Protein AF-A0A702GFS6-F1 (afdb_monomer_lite)

Radius of gyration: 23.15 Å; chains: 1; bounding box: 53×51×64 Å

pLDDT: mean 79.15, std 14.12, range [40.34, 97.06]

InterPro domains:
  IPR001611 Leucine-rich repeat [PS51450] (17-38)
  IPR029487 Novel E3 ligase domain [PF14496] (106-311)
  IPR029487 Novel E3 ligase domain [PS52053] (95-312)
  IPR032675 Leucine-rich repeat domain superfamily [G3DSA:3.80.10.10] (1-86)
  IPR051071 Leucine-rich repeat-containing bacterial E3 ubiquitin ligases [PTHR47114] (92-312)

Sequence (312 aa):
MIIHHNRLTTLPQLSESLRFLNCSSNGITVLPDLPNTLNSLYCYANRLETLPTLPDTLQELGYSGNPLTTLPELPASLISLNNGESAGGAIAPLSFIQSIGYWFPFSQRAEMLTRFEGIANEENAEIFSRFLNRLQYRYRDPQYEDFRSQVKECLIRLADKPELREKLFMCAYESTLNCDDRISLTWNMMRVAEMAFTVEQEGHEGNLPEMIDIARQVFRIESLTEIANRKIQQILRVNNTFNEDLEVILGLQTQLHDALRLTHVAPDMYFFRFSHLTKIDVKTAERQVRVAENSQFESWLNNWEPWQMLLK

Structure (mmCIF, N/CA/C/O backbone):
data_AF-A0A702GFS6-F1
#
_entry.id   AF-A0A702GFS6-F1
#
loop_
_atom_site.group_PDB
_atom_site.id
_atom_site.type_symbol
_atom_site.label_atom_id
_atom_site.label_alt_id
_atom_site.label_comp_id
_atom_site.label_asym_id
_atom_site.label_entity_id
_atom_site.label_seq_id
_atom_site.pdbx_PDB_ins_code
_atom_site.Cartn_x
_atom_site.Cartn_y
_atom_site.Cartn_z
_atom_site.occupancy
_atom_site.B_iso_or_equiv
_atom_site.auth_seq_id
_atom_site.auth_comp_id
_atom_site.auth_asym_id
_atom_site.auth_atom_id
_atom_site.pdbx_PDB_model_num
ATOM 1 N N . MET A 1 1 ? 19.734 -21.273 -22.142 1.00 68.81 1 MET A N 1
ATOM 2 C CA . MET A 1 1 ? 20.448 -21.136 -23.428 1.00 68.81 1 MET A CA 1
ATOM 3 C C . MET A 1 1 ? 21.537 -20.088 -23.263 1.00 68.81 1 MET A C 1
ATOM 5 O O . MET A 1 1 ? 21.236 -19.001 -22.785 1.00 68.81 1 MET A O 1
ATOM 9 N N . ILE A 1 2 ? 22.788 -20.428 -23.586 1.00 67.88 2 ILE A N 1
ATOM 10 C CA . ILE A 1 2 ? 23.947 -19.528 -23.472 1.00 67.88 2 ILE A CA 1
ATOM 11 C C . ILE A 1 2 ? 24.558 -19.381 -24.864 1.00 67.88 2 ILE A C 1
ATOM 13 O O . ILE A 1 2 ? 24.982 -20.373 -25.450 1.00 67.88 2 ILE A O 1
ATOM 17 N N . ILE A 1 3 ? 24.574 -18.160 -25.391 1.00 67.75 3 ILE A N 1
ATOM 18 C CA . ILE A 1 3 ? 25.115 -17.812 -26.707 1.00 67.75 3 ILE A CA 1
ATOM 19 C C . ILE A 1 3 ? 25.957 -16.540 -26.553 1.00 67.75 3 ILE A C 1
ATOM 21 O O . ILE A 1 3 ? 25.535 -15.433 -26.878 1.00 67.75 3 ILE A O 1
ATOM 25 N N . HIS A 1 4 ? 27.161 -16.696 -26.015 1.00 66.56 4 HIS A N 1
ATOM 26 C CA . HIS A 1 4 ? 28.079 -15.596 -25.714 1.00 66.56 4 HIS A CA 1
ATOM 27 C C . HIS A 1 4 ? 29.219 -15.550 -26.748 1.00 66.56 4 HIS A C 1
ATOM 29 O O . HIS A 1 4 ? 29.702 -16.607 -27.145 1.00 66.56 4 HIS A O 1
ATOM 35 N N . HIS A 1 5 ? 29.636 -14.355 -27.194 1.00 64.06 5 HIS A N 1
ATOM 36 C CA . HIS A 1 5 ? 30.780 -14.130 -28.107 1.00 64.06 5 HIS A CA 1
ATOM 37 C C . HIS A 1 5 ? 30.681 -14.689 -29.542 1.00 64.06 5 HIS A C 1
ATOM 39 O O . HIS A 1 5 ? 31.684 -15.103 -30.121 1.00 64.06 5 HIS A O 1
ATOM 45 N N . ASN A 1 6 ? 29.505 -14.645 -30.174 1.00 67.56 6 ASN A N 1
ATOM 46 C CA . ASN A 1 6 ? 29.302 -15.231 -31.509 1.00 67.56 6 ASN A CA 1
ATOM 47 C C . ASN A 1 6 ? 29.069 -14.211 -32.640 1.00 67.56 6 ASN A C 1
ATOM 49 O O . ASN A 1 6 ? 28.703 -14.600 -33.745 1.00 67.56 6 ASN A O 1
ATOM 53 N N . ARG A 1 7 ? 29.303 -12.909 -32.399 1.00 76.81 7 ARG A N 1
ATOM 54 C CA . ARG A 1 7 ? 29.091 -11.810 -33.377 1.00 76.81 7 ARG A CA 1
ATOM 55 C C . ARG A 1 7 ? 27.690 -11.813 -34.016 1.00 76.81 7 ARG A C 1
ATOM 57 O O . ARG A 1 7 ? 27.516 -11.315 -35.125 1.00 76.81 7 ARG A O 1
ATOM 64 N N . LEU A 1 8 ? 26.697 -12.371 -33.327 1.00 80.31 8 LEU A N 1
ATOM 65 C CA . LEU A 1 8 ? 25.337 -12.485 -33.848 1.00 80.31 8 LEU A CA 1
ATOM 66 C C . LEU A 1 8 ? 24.667 -11.114 -33.905 1.00 80.31 8 LEU A C 1
ATOM 68 O O . LEU A 1 8 ? 24.827 -10.316 -32.987 1.00 80.31 8 LEU A O 1
ATOM 72 N N . THR A 1 9 ? 23.900 -10.852 -34.959 1.00 83.19 9 THR A N 1
ATOM 73 C CA . THR A 1 9 ? 23.108 -9.617 -35.105 1.00 83.19 9 THR A CA 1
ATOM 74 C C . THR A 1 9 ? 21.625 -9.819 -34.801 1.00 83.19 9 THR A C 1
ATOM 76 O O . THR A 1 9 ? 20.914 -8.854 -34.539 1.00 83.19 9 THR A O 1
ATOM 79 N N . THR A 1 10 ? 21.161 -11.069 -34.788 1.00 84.69 10 THR A N 1
ATOM 80 C CA . THR A 1 10 ? 19.787 -11.474 -34.466 1.00 84.69 10 THR A CA 1
ATOM 81 C C . THR A 1 10 ? 19.803 -12.806 -33.715 1.00 84.69 10 THR A C 1
ATOM 83 O O . THR A 1 10 ? 20.794 -13.543 -33.767 1.00 84.69 10 THR A O 1
ATOM 86 N N . LEU A 1 11 ? 18.716 -13.116 -33.006 1.00 85.69 11 LEU A N 1
ATOM 87 C CA . LEU A 1 11 ? 18.483 -14.433 -32.411 1.00 85.69 11 LEU A CA 1
ATOM 88 C C . LEU A 1 11 ? 17.331 -15.139 -33.141 1.00 85.69 11 LEU A C 1
ATOM 90 O O . LEU A 1 11 ? 16.397 -14.467 -33.582 1.00 85.69 11 LEU A O 1
ATOM 94 N N . PRO A 1 12 ? 17.371 -16.478 -33.258 1.00 85.44 12 PRO A N 1
ATOM 95 C CA . PRO A 1 12 ? 16.222 -17.244 -33.722 1.00 85.44 12 PRO A CA 1
ATOM 96 C C . PRO A 1 12 ? 15.086 -17.193 -32.691 1.00 85.44 12 PRO A C 1
ATOM 98 O O . PRO A 1 12 ? 15.300 -16.816 -31.536 1.00 85.44 12 PRO A O 1
ATOM 101 N N . GLN A 1 13 ? 13.891 -17.629 -33.098 1.00 84.69 13 GLN A N 1
ATOM 102 C CA . GLN A 1 13 ? 12.765 -17.790 -32.181 1.00 84.69 13 GLN A CA 1
ATOM 103 C C . GLN A 1 13 ? 13.165 -18.681 -30.994 1.00 84.69 13 GLN A C 1
ATOM 105 O O . GLN A 1 13 ? 13.776 -19.741 -31.165 1.00 84.69 13 GLN A O 1
ATOM 110 N N . LEU A 1 14 ? 12.864 -18.206 -29.787 1.00 89.19 14 LEU A N 1
ATOM 111 C CA . LEU A 1 14 ? 13.228 -18.876 -28.545 1.00 89.19 14 LEU A CA 1
ATOM 112 C C . LEU A 1 14 ? 12.281 -20.049 -28.278 1.00 89.19 14 LEU A C 1
ATOM 114 O O . LEU A 1 14 ? 11.124 -20.039 -28.684 1.00 89.19 14 LEU A O 1
ATOM 118 N N . SER A 1 15 ? 12.777 -21.072 -27.580 1.00 89.44 15 SER A N 1
ATOM 119 C CA . SER A 1 15 ? 11.911 -22.162 -27.120 1.00 89.44 15 SER A CA 1
ATOM 120 C C . SER A 1 15 ? 10.941 -21.648 -26.060 1.00 89.44 15 SER A C 1
ATOM 122 O O . SER A 1 15 ? 11.375 -21.029 -25.088 1.00 89.44 15 SER A O 1
ATOM 124 N N . GLU A 1 16 ? 9.668 -22.014 -26.179 1.00 86.69 16 GLU A N 1
ATOM 125 C CA . GLU A 1 16 ? 8.611 -21.686 -25.210 1.00 86.69 16 GLU A CA 1
ATOM 126 C C . GLU A 1 16 ? 8.890 -22.212 -23.791 1.00 86.69 16 GLU A C 1
ATOM 128 O O . GLU A 1 16 ? 8.302 -21.742 -22.826 1.00 86.69 16 GLU A O 1
ATOM 133 N N . SER A 1 17 ? 9.795 -23.188 -23.639 1.00 89.56 17 SER A N 1
ATOM 134 C CA . SER A 1 17 ? 10.182 -23.768 -22.344 1.00 89.56 17 SER A CA 1
ATOM 135 C C . SER A 1 17 ? 11.430 -23.129 -21.718 1.00 89.56 17 SER A C 1
ATOM 137 O O . SER A 1 17 ? 11.990 -23.663 -20.752 1.00 89.56 17 SER A O 1
ATOM 139 N N . LEU A 1 18 ? 11.974 -22.076 -22.331 1.00 88.00 18 LEU A N 1
ATOM 140 C CA . LEU A 1 18 ? 13.254 -21.500 -21.942 1.00 88.00 18 LEU A CA 1
ATOM 141 C C . LEU A 1 18 ? 13.120 -20.697 -20.642 1.00 88.00 18 LEU A C 1
ATOM 143 O O . LEU A 1 18 ? 12.349 -19.749 -20.563 1.00 88.00 18 LEU A O 1
ATOM 147 N N . ARG A 1 19 ? 13.929 -21.054 -19.636 1.00 83.19 19 ARG A N 1
ATOM 148 C CA . ARG A 1 19 ? 13.950 -20.384 -18.320 1.00 83.19 19 ARG A CA 1
ATOM 149 C C . ARG A 1 19 ? 15.116 -19.424 -18.110 1.00 83.19 19 ARG A C 1
ATOM 151 O O . ARG A 1 19 ? 15.067 -18.570 -17.238 1.00 83.19 19 ARG A O 1
ATOM 158 N N . PHE A 1 20 ? 16.168 -19.561 -18.908 1.00 84.50 20 PHE A N 1
ATOM 159 C CA . PHE A 1 20 ? 17.393 -18.781 -18.775 1.00 84.50 20 PHE A CA 1
ATOM 160 C C . PHE A 1 20 ? 17.951 -18.453 -20.155 1.00 84.50 20 PHE A C 1
ATOM 162 O O . PHE A 1 20 ? 18.181 -19.369 -20.958 1.00 84.50 20 PHE A O 1
ATOM 169 N N . LEU A 1 21 ? 18.227 -17.178 -20.414 1.00 87.62 21 LEU A N 1
ATOM 170 C CA . LEU A 1 21 ? 18.843 -16.702 -21.645 1.00 87.62 21 LEU A CA 1
ATOM 171 C C . LEU A 1 21 ? 20.043 -15.810 -21.328 1.00 87.62 21 LEU A C 1
ATOM 173 O O . LEU A 1 21 ? 19.900 -14.768 -20.701 1.00 87.62 21 LEU A O 1
ATOM 177 N N . ASN A 1 22 ? 21.218 -16.190 -21.832 1.00 85.12 22 ASN A N 1
ATOM 178 C CA . ASN A 1 22 ? 22.378 -15.308 -21.891 1.00 85.12 22 ASN A CA 1
ATOM 179 C C . ASN A 1 22 ? 22.848 -15.161 -23.345 1.00 85.12 22 ASN A C 1
ATOM 181 O O . ASN A 1 22 ? 23.359 -16.118 -23.925 1.00 85.12 22 ASN A O 1
ATOM 185 N N . CYS A 1 23 ? 22.667 -13.975 -23.922 1.00 86.50 23 CYS A N 1
ATOM 186 C CA . CYS A 1 23 ? 23.056 -13.601 -25.286 1.00 86.50 23 CYS A CA 1
ATOM 187 C C . CYS A 1 23 ? 24.072 -12.442 -25.314 1.00 86.50 23 CYS A C 1
ATOM 189 O O . CYS A 1 23 ? 24.157 -11.676 -26.279 1.00 86.50 23 CYS A O 1
ATOM 191 N N . SER A 1 24 ? 24.845 -12.300 -24.241 1.00 85.12 24 SER A N 1
ATOM 192 C CA . SER A 1 24 ? 25.750 -11.169 -24.030 1.00 85.12 24 SER A CA 1
ATOM 193 C C . SER A 1 24 ? 26.913 -11.121 -25.032 1.00 85.12 24 SER A C 1
ATOM 195 O O . SER A 1 24 ? 27.338 -12.157 -25.550 1.00 85.12 24 SER A O 1
ATOM 197 N N . SER A 1 25 ? 27.488 -9.937 -25.246 1.00 84.94 25 SER A N 1
ATOM 198 C CA . SER A 1 25 ? 28.671 -9.684 -26.085 1.00 84.94 25 SER A CA 1
ATOM 199 C C . SER A 1 25 ? 28.513 -10.173 -27.526 1.00 84.94 25 SER A C 1
ATOM 201 O O . SER A 1 25 ? 29.350 -10.911 -28.058 1.00 84.94 25 SER A O 1
ATOM 203 N N . ASN A 1 26 ? 27.419 -9.752 -28.154 1.00 85.62 26 ASN A N 1
ATOM 204 C CA . ASN A 1 26 ? 27.144 -9.943 -29.573 1.00 85.62 26 ASN A CA 1
ATOM 205 C C . ASN A 1 26 ? 26.903 -8.570 -30.242 1.00 85.62 26 ASN A C 1
ATOM 207 O O . ASN A 1 26 ? 27.237 -7.523 -29.696 1.00 85.62 26 ASN A O 1
ATOM 211 N N . GLY A 1 27 ? 26.398 -8.562 -31.473 1.00 87.69 27 GLY A N 1
ATOM 212 C CA . GLY A 1 27 ? 25.997 -7.355 -32.198 1.00 87.69 27 GLY A CA 1
ATOM 213 C C . GLY A 1 27 ? 24.482 -7.246 -32.349 1.00 87.69 27 GLY A C 1
ATOM 214 O O . GLY A 1 27 ? 24.033 -6.726 -33.368 1.00 87.69 27 GLY A O 1
ATOM 215 N N . ILE A 1 28 ? 23.711 -7.796 -31.404 1.00 91.94 28 ILE A N 1
ATOM 216 C CA . ILE A 1 28 ? 22.260 -7.950 -31.538 1.00 91.94 28 ILE A CA 1
ATOM 217 C C . ILE A 1 28 ? 21.594 -6.577 -31.507 1.00 91.94 28 ILE A C 1
ATOM 219 O O . ILE A 1 28 ? 21.829 -5.802 -30.582 1.00 91.94 28 ILE A O 1
ATOM 223 N N . THR A 1 29 ? 20.766 -6.287 -32.509 1.00 89.31 29 THR A N 1
ATOM 224 C CA . THR A 1 29 ? 20.025 -5.017 -32.612 1.00 89.31 29 THR A CA 1
ATOM 225 C C . THR A 1 29 ? 18.577 -5.129 -32.145 1.00 89.31 29 THR A C 1
ATOM 227 O O . THR A 1 29 ? 17.981 -4.127 -31.767 1.00 89.31 29 THR A O 1
ATOM 230 N N . VAL A 1 30 ? 18.014 -6.341 -32.133 1.00 90.81 30 VAL A N 1
ATOM 231 C CA . VAL A 1 30 ? 16.656 -6.624 -31.653 1.00 90.81 30 VAL A CA 1
ATOM 232 C C . VAL A 1 30 ? 16.594 -8.018 -31.029 1.00 90.81 30 VAL A C 1
ATOM 234 O O . VAL A 1 30 ? 17.198 -8.963 -31.546 1.00 90.81 30 VAL A O 1
ATOM 237 N N . LEU A 1 31 ? 15.879 -8.151 -29.912 1.00 91.56 31 LEU A N 1
ATOM 238 C CA . LEU A 1 31 ? 15.559 -9.453 -29.328 1.00 91.56 31 LEU A CA 1
ATOM 239 C C . LEU A 1 31 ? 14.231 -9.971 -29.910 1.00 91.56 31 LEU A C 1
ATOM 241 O O . LEU A 1 31 ? 13.324 -9.169 -30.127 1.00 91.56 31 LEU A O 1
ATOM 245 N N . PRO A 1 32 ? 14.104 -11.286 -30.160 1.00 90.50 32 PRO A N 1
ATOM 246 C CA . PRO A 1 32 ? 12.822 -11.909 -30.468 1.00 90.50 32 PRO A CA 1
ATOM 247 C C . PRO A 1 32 ? 11.911 -11.882 -29.236 1.00 90.50 32 PRO A C 1
ATOM 249 O O . PRO A 1 32 ? 12.367 -11.587 -28.126 1.00 90.50 32 PRO A O 1
ATOM 252 N N . ASP A 1 33 ? 10.649 -12.260 -29.429 1.00 90.44 33 ASP A N 1
ATOM 253 C 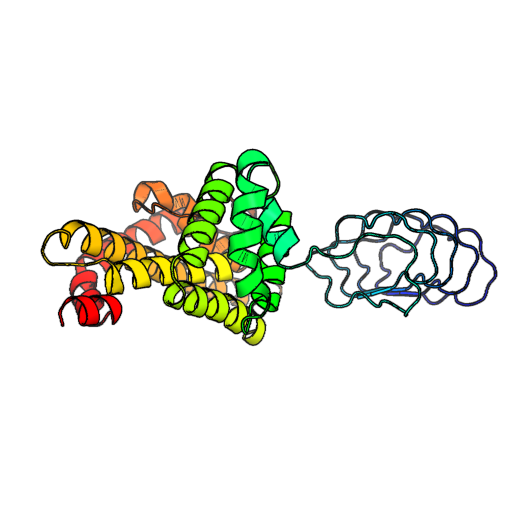CA . ASP A 1 33 ? 9.704 -12.414 -28.327 1.00 90.44 33 ASP A CA 1
ATOM 254 C C . ASP A 1 33 ? 10.269 -13.346 -27.248 1.00 90.44 33 ASP A C 1
ATOM 256 O O . ASP A 1 33 ? 10.826 -14.417 -27.528 1.00 90.44 33 ASP A O 1
ATOM 260 N N . LEU A 1 34 ? 10.163 -12.888 -26.001 1.00 92.44 34 LEU A N 1
ATOM 261 C CA . LEU A 1 34 ? 10.654 -13.614 -24.843 1.00 92.44 34 LEU A CA 1
ATOM 262 C C . LEU A 1 34 ? 9.586 -14.617 -24.391 1.00 92.44 34 LEU A C 1
ATOM 264 O O . LEU A 1 34 ? 8.424 -14.242 -24.249 1.00 92.44 34 LEU A O 1
ATOM 268 N N . PRO A 1 35 ? 9.954 -15.880 -24.130 1.00 90.81 35 PRO A N 1
ATOM 269 C CA . PRO A 1 35 ? 8.997 -16.873 -23.680 1.00 90.81 35 PRO A CA 1
ATOM 270 C C . PRO A 1 35 ? 8.544 -16.562 -22.255 1.00 90.81 35 PRO A C 1
ATOM 272 O O . PRO A 1 35 ? 9.342 -16.177 -21.397 1.00 90.81 35 PRO A O 1
ATOM 275 N N . ASN A 1 36 ? 7.271 -16.824 -21.975 1.00 87.00 36 ASN A N 1
ATOM 276 C CA . ASN A 1 36 ? 6.648 -16.530 -20.681 1.00 87.00 36 ASN A CA 1
ATOM 277 C C . ASN A 1 36 ? 7.192 -17.370 -19.513 1.00 87.00 36 ASN A C 1
ATOM 279 O O . ASN A 1 36 ? 6.771 -17.178 -18.380 1.00 87.00 36 ASN A O 1
ATOM 283 N N . THR A 1 37 ? 8.090 -18.326 -19.768 1.00 84.88 37 THR A N 1
ATOM 284 C CA . THR A 1 37 ? 8.761 -19.126 -18.731 1.00 84.88 37 THR A CA 1
ATOM 285 C C . THR A 1 37 ? 10.135 -18.584 -18.339 1.00 84.88 37 THR A C 1
ATOM 287 O O . THR A 1 37 ? 10.850 -19.246 -17.584 1.00 84.88 37 THR A O 1
ATOM 290 N N . LEU A 1 38 ? 10.568 -17.463 -18.921 1.00 88.75 38 LEU A N 1
ATOM 291 C CA . LEU A 1 38 ? 11.917 -16.938 -18.745 1.00 88.75 38 LEU A CA 1
ATOM 292 C C . LEU A 1 38 ? 12.069 -16.271 -17.372 1.00 88.75 38 LEU A C 1
ATOM 294 O O . LEU A 1 38 ? 11.347 -15.335 -17.045 1.00 88.75 38 LEU A O 1
ATOM 298 N N . ASN A 1 39 ? 13.055 -16.725 -16.600 1.00 80.50 39 ASN A N 1
ATOM 299 C CA . ASN A 1 39 ? 13.352 -16.218 -15.261 1.00 80.50 39 ASN A CA 1
ATOM 300 C C . ASN A 1 39 ? 14.587 -15.308 -15.251 1.00 80.50 39 ASN A C 1
ATOM 302 O O . ASN A 1 39 ? 14.632 -14.360 -14.478 1.00 80.50 39 ASN A O 1
ATOM 306 N N . SER A 1 40 ? 15.566 -15.545 -16.129 1.00 80.44 40 SER A N 1
ATOM 307 C CA . SER A 1 40 ? 16.772 -14.707 -16.211 1.00 80.44 40 SER A CA 1
ATOM 308 C C . SER A 1 40 ? 17.110 -14.342 -17.654 1.00 80.44 40 SER A C 1
ATOM 310 O O . SER A 1 40 ? 17.224 -15.227 -18.514 1.00 80.44 40 SER A O 1
ATOM 312 N N . LEU A 1 41 ? 17.327 -13.048 -17.901 1.00 89.81 41 LEU A N 1
ATOM 313 C CA . LEU A 1 41 ? 17.738 -12.490 -19.186 1.00 89.81 41 LEU A CA 1
ATOM 314 C C . LEU A 1 41 ? 19.022 -11.667 -19.045 1.00 89.81 41 LEU A C 1
ATOM 316 O O . LEU A 1 41 ? 19.037 -10.600 -18.438 1.00 89.81 41 LEU A O 1
ATOM 320 N N . TYR A 1 42 ? 20.085 -12.124 -19.704 1.00 86.50 42 TYR A N 1
ATOM 321 C CA . TYR A 1 42 ? 21.367 -11.430 -19.794 1.00 86.50 42 TYR A CA 1
ATOM 322 C C . TYR A 1 42 ? 21.701 -11.104 -21.249 1.00 86.50 42 TYR A C 1
ATOM 324 O O . TYR A 1 42 ? 22.023 -11.991 -22.039 1.00 86.50 42 TYR A O 1
ATOM 332 N N . CYS A 1 43 ? 21.627 -9.825 -21.606 1.00 87.25 43 CYS A N 1
ATOM 333 C CA . CYS A 1 43 ? 21.814 -9.310 -22.964 1.00 87.25 43 CYS A CA 1
ATOM 334 C C . CYS A 1 43 ? 22.888 -8.210 -23.048 1.00 87.25 43 CYS A C 1
ATOM 336 O O . CYS A 1 43 ? 22.834 -7.341 -23.923 1.00 87.25 43 CYS A O 1
ATOM 338 N N . TYR A 1 44 ? 23.888 -8.260 -22.164 1.00 85.06 44 TYR A N 1
ATOM 339 C CA . TYR A 1 44 ? 24.944 -7.250 -22.052 1.00 85.06 44 TYR A CA 1
ATOM 340 C C . TYR A 1 44 ? 25.718 -7.022 -23.356 1.00 85.06 44 TYR A C 1
ATOM 342 O O . TYR A 1 44 ? 25.889 -7.954 -24.140 1.00 85.06 44 TYR A O 1
ATOM 350 N N . ALA A 1 45 ? 26.273 -5.822 -23.535 1.00 84.88 45 ALA A N 1
ATOM 351 C CA . ALA A 1 45 ? 27.199 -5.470 -24.614 1.00 84.88 45 ALA A CA 1
ATOM 352 C C . ALA A 1 45 ? 26.681 -5.885 -26.005 1.00 84.88 45 ALA A C 1
ATOM 354 O O . ALA A 1 45 ? 27.312 -6.679 -26.707 1.00 84.88 45 ALA A O 1
ATOM 355 N N . ASN A 1 46 ? 25.506 -5.372 -26.363 1.00 88.88 46 ASN A N 1
ATOM 356 C CA . ASN A 1 46 ? 24.861 -5.538 -27.664 1.00 88.88 46 ASN A CA 1
ATOM 357 C C . ASN A 1 46 ? 24.552 -4.146 -28.261 1.00 88.88 46 ASN A C 1
ATOM 359 O O . ASN A 1 46 ? 25.118 -3.136 -27.844 1.00 88.88 46 ASN A O 1
ATOM 363 N N . ARG A 1 47 ? 23.700 -4.070 -29.287 1.00 90.06 47 ARG A N 1
ATOM 364 C CA . ARG A 1 47 ? 23.290 -2.818 -29.945 1.00 90.06 47 ARG A CA 1
ATOM 365 C C . ARG A 1 47 ? 21.775 -2.610 -29.858 1.00 90.06 47 ARG A C 1
ATOM 367 O O . ARG A 1 47 ? 21.172 -2.109 -30.799 1.00 90.06 47 ARG A O 1
ATOM 374 N N . LEU A 1 48 ? 21.167 -3.044 -28.755 1.00 88.56 48 LEU A N 1
ATOM 375 C CA . LEU A 1 48 ? 19.732 -2.918 -28.514 1.00 88.56 48 LEU A CA 1
ATOM 376 C C . LEU A 1 48 ? 19.378 -1.454 -28.227 1.00 88.56 48 LEU A C 1
ATOM 378 O O . LEU A 1 48 ? 19.932 -0.853 -27.310 1.00 88.56 48 LEU A O 1
ATOM 382 N N . GLU A 1 49 ? 18.445 -0.895 -28.991 1.00 85.88 49 GLU A N 1
ATOM 383 C CA . GLU A 1 49 ? 17.883 0.447 -28.750 1.00 85.88 49 GLU A CA 1
ATOM 384 C C . GLU A 1 49 ? 16.597 0.392 -27.908 1.00 85.88 49 GLU A C 1
ATOM 386 O O . GLU A 1 49 ? 16.246 1.352 -27.221 1.00 85.88 49 GLU A O 1
ATOM 391 N N . THR A 1 50 ? 15.931 -0.767 -27.911 1.00 82.19 50 THR A N 1
ATOM 392 C CA . THR A 1 50 ? 14.757 -1.097 -27.092 1.00 82.19 50 THR A CA 1
ATOM 393 C C . THR A 1 50 ? 14.847 -2.543 -26.595 1.00 82.19 50 THR A C 1
ATOM 395 O O . THR A 1 50 ? 15.593 -3.358 -27.148 1.00 82.19 50 THR A O 1
ATOM 398 N N . LEU A 1 51 ? 14.089 -2.866 -25.546 1.00 86.88 51 LEU A N 1
ATOM 399 C CA . LEU A 1 51 ? 13.849 -4.244 -25.114 1.00 86.88 51 LEU A CA 1
ATOM 400 C C . LEU A 1 51 ? 12.403 -4.640 -25.462 1.00 86.88 51 LEU A C 1
ATOM 402 O O . LEU A 1 51 ? 11.520 -3.780 -25.397 1.00 86.88 51 LEU A O 1
ATOM 406 N N . PRO A 1 52 ? 12.148 -5.913 -25.823 1.00 87.75 52 PRO A N 1
ATOM 407 C CA . PRO A 1 52 ? 10.793 -6.427 -25.994 1.00 87.75 52 PRO A CA 1
ATOM 408 C C . PRO A 1 52 ? 10.066 -6.470 -24.644 1.00 87.75 52 PRO A C 1
ATOM 410 O O . PRO A 1 52 ? 10.675 -6.270 -23.589 1.00 87.75 52 PRO A O 1
ATOM 413 N N . THR A 1 53 ? 8.769 -6.775 -24.671 1.00 85.12 53 THR A N 1
ATOM 414 C CA . THR A 1 53 ? 7.992 -7.015 -23.450 1.00 85.12 53 THR A CA 1
ATOM 415 C C . THR A 1 53 ? 8.681 -8.069 -22.585 1.00 85.12 53 THR A C 1
ATOM 417 O O . THR A 1 53 ? 9.030 -9.151 -23.063 1.00 85.12 53 THR A O 1
ATOM 420 N N . LEU A 1 54 ? 8.902 -7.733 -21.315 1.00 85.94 54 LEU A N 1
ATOM 421 C CA . LEU A 1 54 ? 9.530 -8.631 -20.357 1.00 85.94 54 LEU A CA 1
ATOM 422 C C . LEU A 1 54 ? 8.477 -9.602 -19.804 1.00 85.94 54 LEU A C 1
ATOM 424 O O . LEU A 1 54 ? 7.372 -9.165 -19.489 1.00 85.94 54 LEU A O 1
ATOM 428 N N . PRO A 1 55 ? 8.790 -10.900 -19.677 1.00 85.50 55 PRO A N 1
ATOM 429 C CA . PRO A 1 55 ? 7.839 -11.872 -19.161 1.00 85.50 55 PRO A CA 1
ATOM 430 C C . PRO A 1 55 ? 7.629 -11.693 -17.655 1.00 85.50 55 PRO A C 1
ATOM 432 O O . PRO A 1 55 ? 8.568 -11.401 -16.916 1.00 85.50 55 PRO A O 1
ATOM 435 N N . ASP A 1 56 ? 6.408 -11.954 -17.192 1.00 71.31 56 ASP A N 1
ATOM 436 C CA . ASP A 1 56 ? 5.995 -11.782 -15.790 1.00 71.31 56 ASP A CA 1
ATOM 437 C C . ASP A 1 56 ? 6.728 -12.695 -14.794 1.00 71.31 56 ASP A C 1
ATOM 439 O O . ASP A 1 56 ? 6.602 -12.521 -13.585 1.00 71.31 56 ASP A O 1
ATOM 443 N N . THR A 1 57 ? 7.470 -13.690 -15.286 1.00 71.81 57 THR A N 1
ATOM 444 C CA . THR A 1 57 ? 8.297 -14.603 -14.485 1.00 71.81 57 THR A CA 1
ATOM 445 C C . THR A 1 57 ? 9.738 -14.126 -14.323 1.00 71.81 57 THR A C 1
ATOM 447 O O . THR A 1 57 ? 10.521 -14.778 -13.630 1.00 71.81 57 THR A O 1
ATOM 450 N N . LEU A 1 58 ? 10.126 -13.032 -14.987 1.00 80.06 58 LEU A N 1
ATOM 451 C CA . LEU A 1 58 ? 11.512 -12.590 -15.046 1.00 80.06 58 LEU A CA 1
ATOM 452 C C . LEU A 1 58 ? 11.970 -12.049 -13.689 1.00 80.06 58 LEU A C 1
ATOM 454 O O . LEU A 1 58 ? 11.455 -11.055 -13.186 1.00 80.06 58 LEU A O 1
ATOM 458 N N . GLN A 1 59 ? 12.966 -12.702 -13.112 1.00 66.81 59 GLN A N 1
ATOM 459 C CA . GLN A 1 59 ? 13.571 -12.382 -11.825 1.00 66.81 59 GLN A CA 1
ATOM 460 C C . GLN A 1 59 ? 14.883 -11.618 -11.976 1.00 66.81 59 GLN A C 1
ATOM 462 O O . GLN A 1 59 ? 15.225 -10.811 -11.115 1.00 66.81 59 GLN A O 1
ATOM 467 N N . GLU A 1 60 ? 15.602 -11.828 -13.077 1.00 72.81 60 GLU A N 1
ATOM 468 C CA . GLU A 1 60 ? 16.910 -11.221 -13.308 1.00 72.81 60 GLU A CA 1
ATOM 469 C C . GLU A 1 60 ? 16.993 -10.617 -14.711 1.00 72.81 60 GLU A C 1
ATOM 471 O O . GLU A 1 60 ? 16.754 -11.301 -15.711 1.00 72.81 60 GLU A O 1
ATOM 476 N N . LEU A 1 61 ? 17.383 -9.345 -14.795 1.00 83.62 61 LEU A N 1
ATOM 477 C CA . LEU A 1 61 ? 17.583 -8.635 -16.053 1.00 83.62 61 LEU A CA 1
ATOM 478 C C . LEU A 1 61 ? 18.932 -7.915 -16.059 1.00 83.62 61 LEU A C 1
ATOM 480 O O . LEU A 1 61 ? 19.213 -7.075 -15.209 1.00 83.62 61 LEU A O 1
ATOM 484 N N . GLY A 1 62 ? 19.752 -8.203 -17.065 1.00 82.88 62 GLY A N 1
ATOM 485 C CA . GLY A 1 62 ? 21.008 -7.510 -17.318 1.00 82.88 62 GLY A CA 1
ATOM 486 C C . GLY A 1 62 ? 21.119 -7.046 -18.764 1.00 82.88 62 GLY A C 1
ATOM 487 O O . GLY A 1 62 ? 21.072 -7.862 -19.684 1.00 82.88 62 GLY A O 1
ATOM 488 N N . TYR A 1 63 ? 21.271 -5.738 -18.970 1.00 82.88 63 TYR A N 1
ATOM 489 C CA . TYR A 1 63 ? 21.206 -5.104 -20.296 1.00 82.88 63 TYR A CA 1
ATOM 490 C C . TYR A 1 63 ? 22.304 -4.056 -20.544 1.00 82.88 63 TYR A C 1
ATOM 492 O O . TYR A 1 63 ? 22.291 -3.384 -21.575 1.00 82.88 63 TYR A O 1
ATOM 500 N N . SER A 1 64 ? 23.258 -3.893 -19.622 1.00 79.50 64 SER A N 1
ATOM 501 C CA . SER A 1 64 ? 24.321 -2.880 -19.722 1.00 79.50 64 SER A CA 1
ATOM 502 C C . SER A 1 64 ? 25.135 -2.981 -21.023 1.00 79.50 64 SER A C 1
ATOM 504 O O . SER A 1 64 ? 25.241 -4.047 -21.631 1.00 79.50 64 SER A O 1
ATOM 506 N N . GLY A 1 65 ? 25.708 -1.861 -21.481 1.00 74.81 65 GLY A N 1
ATOM 507 C CA . GLY A 1 65 ? 26.450 -1.815 -22.747 1.00 74.81 65 GLY A CA 1
ATOM 508 C C . GLY A 1 65 ? 25.572 -1.891 -24.003 1.00 74.81 65 GLY A C 1
ATOM 509 O O . GLY A 1 65 ? 26.063 -2.304 -25.049 1.00 74.81 65 GLY A O 1
ATOM 510 N N . ASN A 1 66 ? 24.294 -1.513 -23.899 1.00 81.81 66 ASN A N 1
ATOM 511 C CA . ASN A 1 66 ? 23.376 -1.298 -25.020 1.00 81.81 66 ASN A CA 1
ATOM 512 C C . ASN A 1 66 ? 22.984 0.190 -25.113 1.00 81.81 66 ASN A C 1
ATOM 514 O O . ASN A 1 66 ? 22.894 0.848 -24.073 1.00 81.81 66 ASN A O 1
ATOM 518 N N . PRO A 1 67 ? 22.713 0.730 -26.313 1.00 81.56 67 PRO A N 1
ATOM 519 C CA . PRO A 1 67 ? 22.243 2.104 -26.513 1.00 81.56 67 PRO A CA 1
ATOM 520 C C . PRO A 1 67 ? 20.737 2.287 -26.207 1.00 81.56 67 PRO A C 1
ATOM 522 O O . PRO A 1 67 ? 20.029 2.952 -26.960 1.00 81.56 67 PRO A O 1
ATOM 525 N N . LEU A 1 68 ? 20.229 1.707 -25.113 1.00 79.56 68 LEU A N 1
ATOM 526 C CA . LEU A 1 68 ? 18.827 1.874 -24.713 1.00 79.56 68 LEU A CA 1
ATOM 527 C C . LEU A 1 68 ? 18.555 3.321 -24.278 1.00 79.56 68 LEU A C 1
ATOM 529 O O . LEU A 1 68 ? 19.354 3.936 -23.577 1.00 79.56 68 LEU A O 1
ATOM 533 N N . THR A 1 69 ? 17.396 3.861 -24.646 1.00 64.62 69 THR A N 1
ATOM 534 C CA . THR A 1 69 ? 16.942 5.190 -24.180 1.00 64.62 69 THR A CA 1
ATOM 535 C C . THR A 1 69 ? 15.849 5.100 -23.116 1.00 64.62 69 THR A C 1
ATOM 537 O O . THR A 1 69 ? 15.677 6.018 -22.318 1.00 64.62 69 THR A O 1
ATOM 540 N N . THR A 1 70 ? 15.126 3.981 -23.069 1.00 60.34 70 THR A N 1
ATOM 541 C CA . THR A 1 70 ? 14.055 3.688 -22.110 1.00 60.34 70 THR A CA 1
ATOM 542 C C . THR A 1 70 ? 14.047 2.198 -21.780 1.00 60.34 70 THR A C 1
ATOM 544 O O . THR A 1 70 ? 14.544 1.381 -22.561 1.00 60.34 70 THR A O 1
ATOM 547 N N . LEU A 1 71 ? 13.500 1.844 -20.616 1.00 70.25 71 LEU A N 1
ATOM 548 C CA . LEU A 1 71 ? 13.188 0.458 -20.274 1.00 70.25 71 LEU A CA 1
ATOM 549 C C . LEU A 1 71 ? 11.692 0.192 -20.498 1.00 70.25 71 LEU A C 1
ATOM 551 O O . LEU A 1 71 ? 10.884 1.086 -20.225 1.00 70.25 71 LEU A O 1
ATOM 555 N N . PRO A 1 72 ? 11.312 -1.012 -20.971 1.00 72.75 72 PRO A N 1
ATOM 556 C CA . PRO A 1 72 ? 9.930 -1.465 -20.934 1.00 72.75 72 PRO A CA 1
ATOM 557 C C . PRO A 1 72 ? 9.493 -1.631 -19.479 1.00 72.75 72 PRO A C 1
ATOM 559 O O . PRO A 1 72 ? 10.294 -1.539 -18.543 1.00 72.75 72 PRO A O 1
ATOM 562 N N . GLU A 1 73 ? 8.210 -1.894 -19.283 1.00 64.38 73 GLU A N 1
ATOM 563 C CA . GLU A 1 73 ? 7.709 -2.141 -17.945 1.00 64.38 73 GLU A CA 1
ATOM 564 C C . GLU A 1 73 ? 8.412 -3.342 -17.291 1.00 64.38 73 GLU A C 1
ATOM 566 O O . GLU A 1 73 ? 8.569 -4.402 -17.899 1.00 64.38 73 GLU A O 1
ATOM 571 N N . LEU A 1 74 ? 8.893 -3.142 -16.059 1.00 67.88 74 LEU A N 1
ATOM 572 C CA . LEU A 1 74 ? 9.620 -4.167 -15.320 1.00 67.88 74 LEU A CA 1
ATOM 573 C C . LEU A 1 74 ? 8.617 -5.099 -14.623 1.00 67.88 74 LEU A C 1
ATOM 575 O O . LEU A 1 74 ? 7.724 -4.605 -13.928 1.00 67.88 74 LEU A O 1
ATOM 579 N N . PRO A 1 75 ? 8.755 -6.426 -14.771 1.00 65.75 75 PRO A N 1
ATOM 580 C CA . PRO A 1 75 ? 7.827 -7.372 -14.172 1.00 65.75 75 PRO A CA 1
ATOM 581 C C . PRO A 1 75 ? 7.970 -7.370 -12.649 1.00 65.75 75 PRO A C 1
ATOM 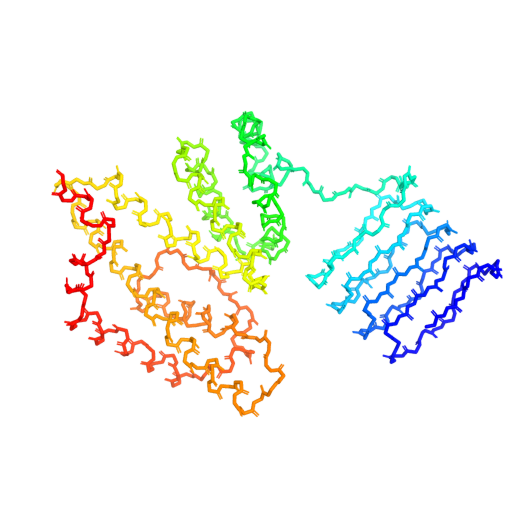583 O O . PRO A 1 75 ? 9.053 -7.165 -12.103 1.00 65.75 75 PRO A O 1
ATOM 586 N N . ALA A 1 76 ? 6.867 -7.618 -11.942 1.00 46.47 76 ALA A N 1
ATOM 587 C CA . ALA A 1 76 ? 6.837 -7.582 -10.477 1.00 46.47 76 ALA A CA 1
ATOM 588 C C . ALA A 1 76 ? 7.717 -8.662 -9.822 1.00 46.47 76 ALA A C 1
ATOM 590 O O . ALA A 1 76 ? 8.106 -8.516 -8.666 1.00 46.47 76 ALA A O 1
ATOM 591 N N . SER A 1 77 ? 8.032 -9.725 -10.563 1.00 46.66 77 SER A N 1
ATOM 592 C CA . SER A 1 77 ? 8.955 -10.788 -10.170 1.00 46.66 77 SER A CA 1
ATOM 593 C C . SER A 1 77 ? 10.421 -10.366 -10.196 1.00 46.66 77 SER A C 1
ATOM 595 O O . SER A 1 77 ? 11.259 -11.157 -9.772 1.00 46.66 77 SER A O 1
ATOM 597 N N . LEU A 1 78 ? 10.751 -9.186 -10.734 1.00 55.81 78 LEU A N 1
ATOM 598 C CA . LEU A 1 78 ? 12.129 -8.773 -10.959 1.00 55.81 78 LEU A CA 1
ATOM 599 C C . LEU A 1 78 ? 12.822 -8.449 -9.632 1.00 55.81 78 LEU A C 1
ATOM 601 O O . LEU A 1 78 ? 12.527 -7.453 -8.976 1.00 55.81 78 LEU A O 1
ATOM 605 N N . ILE A 1 79 ? 13.777 -9.298 -9.269 1.00 46.91 79 ILE A N 1
ATOM 606 C CA . ILE A 1 79 ? 14.549 -9.239 -8.025 1.00 46.91 79 ILE A CA 1
ATOM 607 C C . ILE A 1 79 ? 15.927 -8.606 -8.275 1.00 46.91 79 ILE A C 1
ATOM 609 O O . ILE A 1 79 ? 16.494 -7.975 -7.386 1.00 46.91 79 ILE A O 1
ATOM 613 N N . SER A 1 80 ? 16.476 -8.745 -9.488 1.00 50.41 80 SER A N 1
ATOM 614 C CA . SER A 1 80 ? 17.814 -8.266 -9.843 1.00 50.41 80 SER A CA 1
ATOM 615 C C . SER A 1 80 ? 17.825 -7.517 -11.177 1.00 50.41 80 SER A C 1
ATOM 617 O O . SER A 1 80 ? 17.455 -8.062 -12.218 1.00 50.41 80 SER A O 1
ATOM 619 N N . LEU A 1 81 ? 18.302 -6.269 -11.150 1.00 66.44 81 LEU A N 1
ATOM 620 C CA . LEU A 1 81 ? 18.591 -5.450 -12.329 1.00 66.44 81 LEU A CA 1
ATOM 621 C C . LEU A 1 81 ? 20.108 -5.213 -12.376 1.00 66.44 81 LEU A C 1
ATOM 623 O O . LEU A 1 81 ? 20.629 -4.299 -11.736 1.00 66.44 81 LEU A O 1
ATOM 627 N N . ASN A 1 82 ? 20.840 -6.089 -13.061 1.00 56.78 82 ASN A N 1
ATOM 628 C CA . ASN A 1 82 ? 22.300 -6.065 -13.050 1.00 56.78 82 ASN A CA 1
ATOM 629 C C . ASN A 1 82 ? 22.834 -4.967 -13.986 1.00 56.78 82 ASN A C 1
ATOM 631 O O . ASN A 1 82 ? 22.892 -5.111 -15.211 1.00 56.78 82 ASN A O 1
ATOM 635 N N . ASN A 1 83 ? 23.242 -3.860 -13.367 1.00 58.94 83 ASN A N 1
ATOM 636 C CA . ASN A 1 83 ? 23.794 -2.667 -13.996 1.00 58.94 83 ASN A CA 1
ATOM 637 C C . ASN A 1 83 ? 25.328 -2.695 -13.895 1.00 58.94 83 ASN A C 1
ATOM 639 O O . ASN A 1 83 ? 25.885 -2.524 -12.817 1.00 58.94 83 ASN A O 1
ATOM 643 N N . GLY A 1 84 ? 26.030 -2.902 -15.011 1.00 49.28 84 GLY A N 1
ATOM 644 C CA . GLY A 1 84 ? 27.456 -2.548 -15.090 1.00 49.28 84 GLY A CA 1
ATOM 645 C C . GLY A 1 84 ? 27.624 -1.027 -15.204 1.00 49.28 84 GLY A C 1
ATOM 646 O O . GLY A 1 84 ? 26.719 -0.366 -15.711 1.00 49.28 84 GLY A O 1
ATOM 647 N N . GLU A 1 85 ? 28.778 -0.486 -14.794 1.00 40.34 85 GLU A N 1
ATOM 648 C CA . GLU A 1 85 ? 29.129 0.952 -14.671 1.00 40.34 85 GLU A CA 1
ATOM 649 C C . GLU A 1 85 ? 29.058 1.798 -15.973 1.00 40.34 85 GLU A C 1
ATOM 651 O O . GLU A 1 85 ? 29.623 2.884 -16.070 1.00 40.34 85 GLU A O 1
ATOM 656 N N . SER A 1 86 ? 28.381 1.335 -17.023 1.00 48.16 86 SER A N 1
ATOM 657 C CA . SER A 1 86 ? 28.271 2.013 -18.322 1.00 48.16 86 SER A CA 1
ATOM 658 C C . SER A 1 86 ? 26.884 1.803 -18.942 1.00 48.16 86 SER A C 1
ATOM 660 O O . SER A 1 86 ? 26.748 1.318 -20.068 1.00 48.16 86 SER A O 1
ATOM 662 N N . ALA A 1 87 ? 25.828 2.097 -18.181 1.00 48.31 87 ALA A N 1
ATOM 663 C CA . ALA A 1 87 ? 24.457 2.063 -18.679 1.00 48.31 87 ALA A CA 1
ATOM 664 C C . ALA A 1 87 ? 24.242 3.194 -19.703 1.00 48.31 87 ALA A C 1
ATOM 666 O O . ALA A 1 87 ? 24.342 4.375 -19.373 1.00 48.31 87 ALA A O 1
ATOM 667 N N . GLY A 1 88 ? 23.960 2.839 -20.958 1.00 44.69 88 GLY A N 1
ATOM 668 C CA . GLY A 1 88 ? 23.477 3.794 -21.947 1.00 44.69 88 GLY A CA 1
ATOM 669 C C . GLY A 1 88 ? 22.101 4.295 -21.526 1.00 44.69 88 GLY A C 1
ATOM 670 O O . GLY A 1 88 ? 21.186 3.486 -21.451 1.00 44.69 88 GLY A O 1
ATOM 671 N N . GLY A 1 89 ? 22.006 5.586 -21.193 1.00 48.00 89 GLY A N 1
ATOM 672 C CA . GLY A 1 89 ? 20.855 6.490 -21.367 1.00 48.00 89 GLY A CA 1
ATOM 673 C C . GLY A 1 89 ? 19.459 6.151 -20.818 1.00 48.00 89 GLY A C 1
ATOM 674 O O . GLY A 1 89 ? 18.635 7.059 -20.765 1.00 48.00 89 GLY A O 1
ATOM 675 N N . ALA A 1 90 ? 19.153 4.920 -20.414 1.00 48.47 90 ALA A N 1
ATOM 676 C CA . ALA A 1 90 ? 17.831 4.522 -19.949 1.00 48.47 90 ALA A CA 1
ATOM 677 C C . ALA A 1 90 ? 17.573 5.044 -18.527 1.00 48.47 90 ALA A C 1
ATOM 679 O O . ALA A 1 90 ? 18.337 4.764 -17.602 1.00 48.47 90 ALA A O 1
ATOM 680 N N . ILE A 1 91 ? 16.502 5.822 -18.356 1.00 47.34 91 ILE A N 1
ATOM 681 C CA . ILE A 1 91 ? 16.166 6.448 -17.071 1.00 47.34 91 ILE A CA 1
ATOM 682 C C . ILE A 1 91 ? 15.711 5.366 -16.075 1.00 47.34 91 ILE A C 1
ATOM 684 O O . ILE A 1 91 ? 14.785 4.602 -16.341 1.00 47.34 91 ILE A O 1
ATOM 688 N N . ALA A 1 92 ? 16.428 5.318 -14.950 1.00 46.66 92 ALA A N 1
ATOM 689 C CA . ALA A 1 92 ? 16.315 4.404 -13.813 1.00 46.66 92 ALA A CA 1
ATOM 690 C C . ALA A 1 92 ? 14.964 4.494 -13.058 1.00 46.66 92 ALA A C 1
ATOM 692 O O . ALA A 1 92 ? 14.200 5.436 -13.291 1.00 46.66 92 ALA A O 1
ATOM 693 N N . PRO A 1 93 ? 14.668 3.564 -12.117 1.00 50.25 93 PRO A N 1
ATOM 694 C CA . PRO A 1 93 ? 13.605 3.761 -11.130 1.00 50.25 93 PRO A CA 1
ATOM 695 C C . PRO A 1 93 ? 13.714 5.141 -10.472 1.00 50.25 93 PRO A C 1
ATOM 697 O O . PRO A 1 93 ? 14.807 5.605 -10.145 1.00 50.25 93 PRO A O 1
ATOM 700 N N . LEU A 1 94 ? 12.558 5.787 -10.315 1.00 52.25 94 LEU A N 1
ATOM 701 C CA . LEU A 1 94 ? 12.433 7.152 -9.819 1.00 52.25 94 LEU A CA 1
ATOM 702 C C . LEU A 1 94 ? 13.119 7.289 -8.446 1.00 52.25 94 LEU A C 1
ATOM 704 O O . LEU A 1 94 ? 12.933 6.444 -7.564 1.00 52.25 94 LEU A O 1
ATOM 708 N N . SER A 1 95 ? 13.910 8.353 -8.259 1.00 64.25 95 SER A N 1
ATOM 709 C CA . SER A 1 95 ? 14.409 8.743 -6.932 1.00 64.25 95 SER A CA 1
ATOM 710 C C . SER A 1 95 ? 13.233 8.939 -5.974 1.00 64.25 95 SER A C 1
ATOM 712 O O . SER A 1 95 ? 12.132 9.230 -6.429 1.00 64.25 95 SER A O 1
ATOM 714 N N . PHE A 1 96 ? 13.438 8.837 -4.655 1.00 67.56 96 PHE A N 1
ATOM 715 C CA . PHE A 1 96 ? 12.369 9.055 -3.661 1.00 67.56 96 PHE A CA 1
ATOM 716 C C . PHE A 1 96 ? 11.506 10.290 -3.980 1.00 67.56 96 PHE A C 1
ATOM 718 O O . PHE A 1 96 ? 10.282 10.210 -4.049 1.00 67.56 96 PHE A O 1
ATOM 725 N N . ILE A 1 97 ? 12.157 11.405 -4.307 1.00 65.62 97 ILE A N 1
ATOM 726 C CA . ILE A 1 97 ? 11.518 12.670 -4.685 1.00 65.62 97 ILE A CA 1
ATOM 727 C C . ILE A 1 97 ? 10.693 12.525 -5.978 1.00 65.62 97 ILE A C 1
ATOM 729 O O . ILE A 1 97 ? 9.566 13.009 -6.066 1.00 65.62 97 ILE A O 1
ATOM 733 N N . GLN A 1 98 ? 11.213 11.826 -6.984 1.00 65.31 98 GLN A N 1
ATOM 734 C CA . GLN A 1 98 ? 10.492 11.578 -8.231 1.00 65.31 98 GLN A CA 1
ATOM 735 C C . GLN A 1 98 ? 9.297 10.622 -8.042 1.00 65.31 98 GLN A C 1
ATOM 737 O O . GLN A 1 98 ? 8.243 10.863 -8.637 1.00 65.31 98 GLN A O 1
ATOM 742 N N . SER A 1 99 ? 9.427 9.595 -7.192 1.00 71.19 99 SER A N 1
ATOM 743 C CA . SER A 1 99 ? 8.347 8.667 -6.823 1.00 71.19 99 SER A CA 1
ATOM 744 C C . SER A 1 99 ? 7.194 9.420 -6.164 1.00 71.19 99 SER A C 1
ATOM 746 O O . SER A 1 99 ? 6.033 9.242 -6.526 1.00 71.19 99 SER A O 1
ATOM 748 N N . ILE A 1 100 ? 7.517 10.327 -5.235 1.00 80.12 100 ILE A N 1
ATOM 749 C CA . ILE A 1 100 ? 6.548 11.210 -4.580 1.00 80.12 100 ILE A CA 1
ATOM 750 C C . ILE A 1 100 ? 5.871 12.119 -5.606 1.00 80.12 100 ILE A C 1
ATOM 752 O O . ILE A 1 100 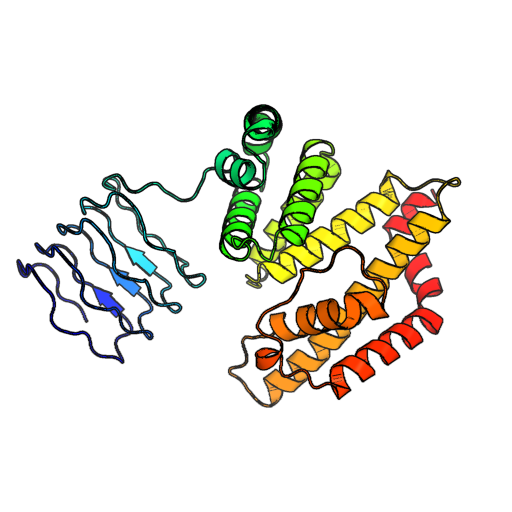? 4.643 12.180 -5.654 1.00 80.12 100 ILE A O 1
ATOM 756 N N . GLY A 1 101 ? 6.644 12.772 -6.479 1.00 72.12 101 GLY A N 1
ATOM 757 C CA . GLY A 1 101 ? 6.123 13.706 -7.481 1.00 72.12 101 GLY A CA 1
ATOM 758 C C . GLY A 1 101 ? 5.063 13.113 -8.417 1.00 72.12 101 GLY A C 1
ATOM 759 O O . GLY A 1 101 ? 4.223 13.852 -8.935 1.00 72.12 101 GLY A O 1
ATOM 760 N N . TYR A 1 102 ? 5.050 11.794 -8.613 1.00 76.31 102 TYR A N 1
ATOM 761 C CA . TYR A 1 102 ? 4.054 11.120 -9.444 1.00 76.31 102 TYR A CA 1
ATOM 762 C C . TYR A 1 102 ? 2.636 11.118 -8.849 1.00 76.31 102 TYR A C 1
ATOM 764 O O . TYR A 1 102 ? 1.649 11.065 -9.589 1.00 76.31 102 TYR A O 1
ATOM 772 N N . TRP A 1 103 ? 2.512 11.186 -7.524 1.00 82.75 103 TRP A N 1
ATOM 773 C CA . TRP A 1 103 ? 1.218 11.165 -6.837 1.00 82.75 103 TRP A CA 1
ATOM 774 C C . TRP A 1 103 ? 0.513 12.523 -6.835 1.00 82.75 103 TRP A C 1
ATOM 776 O O . TRP A 1 103 ? -0.678 12.593 -6.541 1.00 82.75 103 TRP A O 1
ATOM 786 N N . PHE A 1 104 ? 1.217 13.590 -7.221 1.00 78.88 104 PHE A N 1
ATOM 787 C CA . PHE A 1 104 ? 0.703 14.955 -7.181 1.00 78.88 104 PHE A CA 1
ATOM 788 C C . PHE A 1 104 ? 0.475 15.541 -8.585 1.00 78.88 104 PHE A C 1
ATOM 790 O O . PHE A 1 104 ? 1.234 15.256 -9.525 1.00 78.88 104 PHE A O 1
ATOM 797 N N . PRO A 1 105 ? -0.546 16.402 -8.755 1.00 74.75 105 PRO A N 1
ATOM 798 C CA . PRO A 1 105 ? -0.728 17.169 -9.983 1.00 74.75 105 PRO A CA 1
ATOM 799 C C . PRO A 1 105 ? 0.409 18.183 -10.156 1.00 74.75 105 PRO A C 1
ATOM 801 O O . PRO A 1 105 ? 1.002 18.640 -9.180 1.00 74.75 105 PRO A O 1
ATOM 804 N N . PHE A 1 106 ? 0.692 18.580 -11.401 1.00 64.94 106 PHE A N 1
ATOM 805 C CA . PHE A 1 106 ? 1.808 19.483 -11.723 1.00 64.94 106 PHE A CA 1
ATOM 806 C C . PHE A 1 106 ? 1.803 20.783 -10.900 1.00 64.94 106 PHE A C 1
ATOM 808 O O . PHE A 1 106 ? 2.862 21.252 -10.498 1.00 64.94 106 PHE A O 1
ATOM 815 N N . SER A 1 107 ? 0.618 21.316 -10.588 1.00 72.75 107 SER A N 1
ATOM 816 C CA . SER A 1 107 ? 0.438 22.525 -9.778 1.00 72.75 107 SER A CA 1
ATOM 817 C C . SER A 1 107 ? 0.934 22.405 -8.333 1.00 72.75 107 SER A C 1
ATOM 819 O O . SER A 1 107 ? 1.331 23.413 -7.764 1.00 72.75 107 SER A O 1
ATOM 821 N N . GLN A 1 108 ? 0.923 21.204 -7.746 1.00 75.69 108 GLN A N 1
ATOM 822 C CA . GLN A 1 108 ? 1.295 20.961 -6.342 1.00 75.69 108 GLN A CA 1
ATOM 823 C C . GLN A 1 108 ? 2.666 20.289 -6.198 1.00 75.69 108 GLN A C 1
ATOM 825 O O . GLN A 1 108 ? 3.225 20.249 -5.105 1.00 75.69 108 GLN A O 1
ATOM 830 N N . ARG A 1 109 ? 3.234 19.764 -7.294 1.00 73.69 109 ARG A N 1
ATOM 831 C CA . ARG A 1 109 ? 4.499 19.014 -7.259 1.00 73.69 109 ARG A CA 1
ATOM 832 C C . ARG A 1 109 ? 5.629 19.812 -6.632 1.00 73.69 109 ARG A C 1
ATOM 834 O O . ARG A 1 109 ? 6.260 19.293 -5.730 1.00 73.69 109 ARG A O 1
ATOM 841 N N . ALA A 1 110 ? 5.885 21.039 -7.084 1.00 69.69 110 ALA A N 1
ATOM 842 C CA . ALA A 1 110 ? 7.047 21.805 -6.629 1.00 69.69 110 ALA A CA 1
ATOM 843 C C . ALA A 1 110 ? 7.066 21.994 -5.102 1.00 69.69 110 ALA A C 1
ATOM 845 O O . ALA A 1 110 ? 8.069 21.687 -4.466 1.00 69.69 110 ALA A O 1
ATOM 846 N N . GLU A 1 111 ? 5.937 22.409 -4.520 1.00 81.12 111 GLU A N 1
ATOM 847 C CA . GLU A 1 111 ? 5.774 22.548 -3.069 1.00 81.12 111 GLU A CA 1
ATOM 848 C C . GLU A 1 111 ? 6.000 21.215 -2.348 1.00 81.12 111 GLU A C 1
ATOM 850 O O . GLU A 1 111 ? 6.751 21.140 -1.374 1.00 81.12 111 GLU A O 1
ATOM 855 N N . MET A 1 112 ? 5.386 20.144 -2.856 1.00 78.62 112 MET A N 1
ATOM 856 C CA . MET A 1 112 ? 5.505 18.836 -2.229 1.00 78.62 112 MET A CA 1
ATOM 857 C C . MET A 1 112 ? 6.917 18.266 -2.315 1.00 78.62 112 MET A C 1
ATOM 859 O O . MET A 1 112 ? 7.398 17.705 -1.336 1.00 78.62 112 MET A O 1
ATOM 863 N N . LEU A 1 113 ? 7.617 18.444 -3.436 1.00 75.25 113 LEU A N 1
ATOM 864 C CA . LEU A 1 113 ? 9.004 18.004 -3.564 1.00 75.25 113 LEU A CA 1
ATOM 865 C C . LEU A 1 113 ? 9.891 18.688 -2.519 1.00 75.25 113 LEU A C 1
ATOM 867 O O . LEU A 1 113 ? 10.635 17.993 -1.838 1.00 75.25 113 LEU A O 1
ATOM 871 N N . THR A 1 114 ? 9.737 20.000 -2.308 1.00 79.88 114 THR A N 1
ATOM 872 C CA . THR A 1 114 ? 10.480 20.732 -1.269 1.00 79.88 114 THR A CA 1
ATOM 873 C C . THR A 1 114 ? 10.203 20.190 0.134 1.00 79.88 114 THR A C 1
ATOM 875 O O . THR A 1 114 ? 11.127 20.029 0.926 1.00 79.88 114 THR A O 1
ATOM 878 N N . ARG A 1 115 ? 8.949 19.843 0.452 1.00 85.44 115 ARG A N 1
ATOM 879 C CA . ARG A 1 115 ? 8.604 19.234 1.752 1.00 85.44 115 ARG A CA 1
ATOM 880 C C . ARG A 1 115 ? 9.251 17.860 1.950 1.00 85.44 115 ARG A C 1
ATOM 882 O O . ARG A 1 115 ? 9.614 17.507 3.068 1.00 85.44 115 ARG A O 1
ATOM 889 N N . PHE A 1 116 ? 9.415 17.101 0.871 1.00 85.12 116 PHE A N 1
ATOM 890 C CA . PHE A 1 116 ? 9.985 15.755 0.895 1.00 85.12 116 PHE A CA 1
ATOM 891 C C . PHE A 1 116 ? 11.514 15.707 0.723 1.00 85.12 116 PHE A C 1
ATOM 893 O O . PHE A 1 116 ? 12.099 14.644 0.926 1.00 85.12 116 PHE A O 1
ATOM 900 N N . GLU A 1 117 ? 12.183 16.824 0.415 1.00 82.00 117 GLU A N 1
ATOM 901 C CA . GLU A 1 117 ? 13.652 16.891 0.302 1.00 82.00 117 GLU A CA 1
ATOM 902 C C . GLU A 1 117 ? 14.357 16.495 1.606 1.00 82.00 117 GLU A C 1
ATOM 904 O O . GLU A 1 117 ? 15.304 15.710 1.580 1.00 82.00 117 GLU A O 1
ATOM 909 N N . GLY A 1 118 ? 13.874 16.992 2.751 1.00 80.56 118 GLY A N 1
ATOM 910 C CA . GLY A 1 118 ? 14.419 16.631 4.065 1.00 80.56 118 GLY A CA 1
ATOM 911 C C . GLY A 1 118 ? 14.139 15.174 4.444 1.00 80.56 118 GLY A C 1
ATOM 912 O O . GLY A 1 118 ? 14.994 14.512 5.026 1.00 80.56 118 GLY A O 1
ATOM 913 N N . ILE A 1 119 ? 12.974 14.664 4.034 1.00 88.00 119 ILE A N 1
ATOM 914 C CA . ILE A 1 119 ? 12.505 13.303 4.324 1.00 88.00 119 ILE A CA 1
ATOM 915 C C . ILE A 1 119 ? 13.290 12.252 3.527 1.00 88.00 119 ILE A C 1
ATOM 917 O O . ILE A 1 119 ? 13.476 11.131 3.989 1.00 88.00 119 ILE A O 1
ATOM 921 N N . ALA A 1 120 ? 13.783 12.602 2.337 1.00 82.19 120 ALA A N 1
ATOM 922 C CA . ALA A 1 120 ? 14.481 11.671 1.451 1.00 82.19 120 ALA A CA 1
ATOM 923 C C . ALA A 1 120 ? 15.735 11.029 2.077 1.00 82.19 120 ALA A C 1
ATOM 925 O O . ALA A 1 120 ? 16.169 9.978 1.610 1.00 82.19 120 ALA A O 1
ATOM 926 N N . ASN A 1 121 ? 16.308 11.660 3.108 1.00 83.00 121 ASN A N 1
ATOM 927 C CA . ASN A 1 121 ? 17.502 11.187 3.811 1.00 83.00 121 ASN A CA 1
ATOM 928 C C . ASN A 1 121 ? 17.189 10.458 5.128 1.00 83.00 121 ASN A C 1
ATOM 930 O O . ASN A 1 121 ? 18.117 10.062 5.833 1.00 83.00 121 ASN A O 1
ATOM 934 N N . GLU A 1 122 ? 15.915 10.318 5.492 1.00 87.75 122 GLU A N 1
ATOM 935 C CA . GLU A 1 122 ? 15.516 9.599 6.700 1.00 87.75 122 GLU A CA 1
ATOM 936 C C . GLU A 1 122 ? 15.694 8.084 6.538 1.00 87.75 122 GLU A C 1
ATOM 938 O O . GLU A 1 122 ? 15.688 7.533 5.430 1.00 87.75 122 GLU A O 1
ATOM 943 N N . GLU A 1 123 ? 15.844 7.393 7.667 1.00 85.94 123 GLU A N 1
ATOM 944 C CA . GLU A 1 123 ? 15.917 5.936 7.695 1.00 85.94 123 GLU A CA 1
ATOM 945 C C . GLU A 1 123 ? 14.660 5.328 7.052 1.00 85.94 123 GLU A C 1
ATOM 947 O O . GLU A 1 123 ? 13.560 5.851 7.196 1.00 85.94 123 GLU A O 1
ATOM 952 N N . ASN A 1 124 ? 14.815 4.234 6.303 1.00 85.19 124 ASN A N 1
ATOM 953 C CA . ASN A 1 124 ? 13.733 3.541 5.585 1.00 85.19 124 ASN A CA 1
ATOM 954 C C . ASN A 1 124 ? 13.026 4.333 4.461 1.00 85.19 124 ASN A C 1
ATOM 956 O O . ASN A 1 124 ? 12.206 3.746 3.747 1.00 85.19 124 ASN A O 1
ATOM 960 N N . ALA A 1 125 ? 13.391 5.595 4.195 1.00 85.56 125 ALA A N 1
ATOM 961 C CA . ALA A 1 125 ? 12.809 6.388 3.106 1.00 85.56 125 ALA A CA 1
ATOM 962 C C . ALA A 1 125 ? 12.978 5.711 1.734 1.00 85.56 125 ALA A C 1
ATOM 964 O O . ALA A 1 125 ? 12.046 5.657 0.930 1.00 85.56 125 ALA A O 1
ATOM 965 N N . GLU A 1 126 ? 14.144 5.118 1.465 1.00 80.75 126 GLU A N 1
ATOM 966 C CA . GLU A 1 126 ? 14.394 4.410 0.205 1.00 80.75 126 GLU A CA 1
ATOM 967 C C . GLU A 1 126 ? 13.490 3.176 0.039 1.00 80.75 126 GLU A C 1
ATOM 969 O O . GLU A 1 126 ? 12.967 2.920 -1.046 1.00 80.75 126 GLU A O 1
ATOM 974 N N . ILE A 1 127 ? 13.250 2.432 1.120 1.00 81.94 127 ILE A N 1
ATOM 975 C CA . ILE A 1 127 ? 12.376 1.251 1.116 1.00 81.94 127 ILE A CA 1
ATOM 976 C C . ILE A 1 127 ? 10.934 1.676 0.838 1.00 81.94 127 ILE A C 1
ATOM 978 O O . ILE A 1 127 ? 10.265 1.091 -0.019 1.00 81.94 127 ILE A O 1
ATOM 982 N N . PHE A 1 128 ? 10.491 2.757 1.477 1.00 86.75 128 PHE A N 1
ATOM 983 C CA . PHE A 1 128 ? 9.196 3.361 1.200 1.00 86.75 128 PHE A CA 1
ATOM 984 C C . PHE A 1 128 ? 9.083 3.869 -0.251 1.00 86.75 128 PHE A C 1
ATOM 986 O O . PHE A 1 128 ? 8.055 3.651 -0.889 1.00 86.75 128 PHE A O 1
ATOM 993 N N . SER A 1 129 ? 10.144 4.450 -0.836 1.00 82.56 129 SER A N 1
ATOM 994 C CA . SER A 1 129 ? 10.171 4.822 -2.267 1.00 82.56 129 SER A CA 1
ATOM 995 C C . SER A 1 129 ? 9.921 3.621 -3.172 1.00 82.56 129 SER A C 1
ATOM 997 O O . SER A 1 129 ? 9.121 3.695 -4.106 1.00 82.56 129 SER A O 1
ATOM 999 N N . ARG A 1 130 ? 10.591 2.492 -2.905 1.00 74.75 130 ARG A N 1
ATOM 1000 C CA . ARG A 1 130 ? 10.410 1.267 -3.695 1.00 74.75 130 ARG A CA 1
ATOM 1001 C C . ARG A 1 130 ? 8.975 0.765 -3.592 1.00 74.75 130 ARG A C 1
ATOM 1003 O O . ARG A 1 130 ? 8.382 0.428 -4.615 1.00 74.75 130 ARG A O 1
ATOM 1010 N N . PHE A 1 131 ? 8.402 0.776 -2.390 1.00 81.06 131 PHE A N 1
ATOM 1011 C CA . PHE A 1 131 ? 6.989 0.472 -2.185 1.00 81.06 131 PHE A CA 1
ATOM 1012 C C . PHE A 1 131 ? 6.081 1.394 -3.017 1.00 81.06 131 PHE A C 1
ATOM 1014 O O . PHE A 1 131 ? 5.245 0.901 -3.775 1.00 81.06 131 PHE A O 1
ATOM 1021 N N . LEU A 1 132 ? 6.286 2.714 -2.956 1.00 80.44 132 LEU A N 1
ATOM 1022 C CA . LEU A 1 132 ? 5.498 3.682 -3.722 1.00 80.44 132 LEU A CA 1
ATOM 1023 C C . LEU A 1 132 ? 5.629 3.498 -5.232 1.00 80.44 132 LEU A C 1
ATOM 1025 O O . LEU A 1 132 ? 4.628 3.601 -5.933 1.00 80.44 132 LEU A O 1
ATOM 1029 N N . ASN A 1 133 ? 6.825 3.199 -5.739 1.00 73.94 133 ASN A N 1
ATOM 1030 C CA . ASN A 1 133 ? 7.050 2.938 -7.161 1.00 73.94 133 ASN A CA 1
ATOM 1031 C C . ASN A 1 133 ? 6.261 1.714 -7.639 1.00 73.94 133 ASN A C 1
ATOM 1033 O O . ASN A 1 133 ? 5.617 1.744 -8.691 1.00 73.94 133 ASN A O 1
ATOM 1037 N N . ARG A 1 134 ? 6.254 0.649 -6.834 1.00 70.38 134 ARG A N 1
ATOM 1038 C CA . ARG A 1 134 ? 5.475 -0.563 -7.104 1.00 70.38 134 ARG A CA 1
ATOM 1039 C C . ARG A 1 134 ? 3.968 -0.289 -7.045 1.00 70.38 134 ARG A C 1
ATOM 1041 O O . ARG A 1 134 ? 3.224 -0.730 -7.920 1.00 70.38 134 ARG A O 1
ATOM 1048 N N . LEU A 1 135 ? 3.527 0.488 -6.055 1.00 73.69 135 LEU A N 1
ATOM 1049 C CA . LEU A 1 135 ? 2.135 0.913 -5.902 1.00 73.69 135 LEU A CA 1
ATOM 1050 C C . LEU A 1 135 ? 1.677 1.779 -7.087 1.00 73.69 135 LEU A C 1
ATOM 1052 O O . LEU A 1 135 ? 0.609 1.558 -7.652 1.00 73.69 135 LEU A O 1
ATOM 1056 N N . GLN A 1 136 ? 2.517 2.721 -7.511 1.00 72.38 136 GLN A N 1
ATOM 1057 C CA . GLN A 1 136 ? 2.288 3.587 -8.663 1.00 72.38 136 GLN A CA 1
ATOM 1058 C C . GLN A 1 136 ? 2.090 2.773 -9.936 1.00 72.38 136 GLN A C 1
ATOM 1060 O O . GLN A 1 136 ? 1.179 3.064 -10.709 1.00 72.38 136 GLN A O 1
ATOM 1065 N N . TYR A 1 137 ? 2.969 1.801 -10.174 1.00 65.44 137 TYR A N 1
ATOM 1066 C CA . TYR A 1 137 ? 2.910 0.962 -11.359 1.00 65.44 137 TYR A CA 1
ATOM 1067 C C . TYR A 1 137 ? 1.609 0.150 -11.386 1.00 65.44 137 TYR A C 1
ATOM 1069 O O . TYR A 1 137 ? 0.920 0.108 -12.402 1.00 65.44 137 TYR A O 1
ATOM 1077 N N . ARG A 1 138 ? 1.216 -0.413 -10.236 1.00 64.12 138 ARG A N 1
ATOM 1078 C CA . ARG A 1 138 ? 0.015 -1.247 -10.105 1.00 64.12 138 ARG A CA 1
ATOM 1079 C C . ARG A 1 138 ? -1.299 -0.482 -10.286 1.00 64.12 138 ARG A C 1
ATOM 1081 O O . ARG A 1 138 ? -2.248 -1.049 -10.824 1.00 64.12 138 ARG A O 1
ATOM 1088 N N . TYR A 1 139 ? -1.349 0.768 -9.826 1.00 66.19 139 TYR A N 1
ATOM 1089 C CA . TYR A 1 139 ? -2.546 1.617 -9.808 1.00 66.19 139 TYR A CA 1
ATOM 1090 C C . TYR A 1 139 ? -2.339 2.893 -10.643 1.00 66.19 139 TYR A C 1
ATOM 1092 O O . TYR A 1 139 ? -2.665 4.009 -10.221 1.00 66.19 139 TYR A O 1
ATOM 1100 N N . ARG A 1 140 ? -1.727 2.739 -11.825 1.00 65.56 140 ARG A N 1
ATOM 1101 C CA . ARG A 1 140 ? -1.466 3.836 -12.769 1.00 65.56 140 ARG A CA 1
ATOM 1102 C C . ARG A 1 140 ? -2.738 4.314 -13.473 1.00 65.56 140 ARG A C 1
ATOM 1104 O O . ARG A 1 140 ? -2.841 5.506 -13.758 1.00 65.56 140 ARG A O 1
ATOM 1111 N N . ASP A 1 141 ? -3.656 3.398 -13.766 1.00 58.69 141 ASP A N 1
ATOM 1112 C CA . ASP A 1 141 ? -4.784 3.666 -14.658 1.00 58.69 141 ASP A CA 1
ATOM 1113 C C . ASP A 1 141 ? -5.805 4.656 -14.073 1.00 58.69 141 ASP A C 1
ATOM 1115 O O . ASP A 1 141 ? -6.048 4.641 -12.861 1.00 58.69 141 ASP A O 1
ATOM 1119 N N . PRO A 1 142 ? -6.474 5.465 -14.923 1.00 64.88 142 PRO A N 1
ATOM 1120 C CA . PRO A 1 142 ? -7.457 6.459 -14.481 1.00 64.88 142 PRO A CA 1
ATOM 1121 C C . PRO A 1 142 ? -8.621 5.888 -13.663 1.00 64.88 142 PRO A C 1
ATOM 1123 O O . PRO A 1 142 ? -9.174 6.582 -12.823 1.00 64.88 142 PRO A O 1
ATOM 1126 N N . GLN A 1 143 ? -8.978 4.615 -13.851 1.00 63.53 143 GLN A N 1
ATOM 1127 C CA . GLN A 1 143 ? -10.047 3.967 -13.078 1.00 63.53 143 GLN A CA 1
ATOM 1128 C C . GLN A 1 143 ? -9.756 3.883 -11.567 1.00 63.53 143 GLN A C 1
ATOM 1130 O O . GLN A 1 143 ? -10.669 3.655 -10.782 1.00 63.53 143 GLN A O 1
ATOM 1135 N N . TYR A 1 144 ? -8.498 4.065 -11.153 1.00 68.56 144 TYR A N 1
ATOM 1136 C CA . TYR A 1 144 ? -8.081 4.055 -9.751 1.00 68.56 144 TYR A CA 1
ATOM 1137 C C . TYR A 1 144 ? -7.939 5.470 -9.165 1.00 68.56 144 TYR A C 1
ATOM 1139 O O . TYR A 1 144 ? -7.240 5.650 -8.172 1.00 68.56 144 TYR A O 1
ATOM 1147 N N . GLU A 1 145 ? -8.551 6.494 -9.762 1.00 74.06 145 GLU A N 1
ATOM 1148 C CA . GLU A 1 145 ? -8.396 7.892 -9.331 1.00 74.06 145 GLU A CA 1
ATOM 1149 C C . GLU A 1 145 ? -8.768 8.125 -7.854 1.00 74.06 145 GLU A C 1
ATOM 1151 O O . GLU A 1 145 ? -8.029 8.810 -7.140 1.00 74.06 145 GLU A O 1
ATOM 1156 N N . ASP A 1 146 ? -9.822 7.474 -7.354 1.00 73.12 146 ASP A N 1
ATOM 1157 C CA . ASP A 1 146 ? -10.214 7.544 -5.939 1.00 73.12 146 ASP A CA 1
ATOM 1158 C C . ASP A 1 146 ? -9.133 6.960 -5.018 1.00 73.12 146 ASP A C 1
ATOM 1160 O O . ASP A 1 146 ? -8.771 7.553 -4.002 1.00 73.12 146 ASP A O 1
ATOM 1164 N N . PHE A 1 147 ? -8.542 5.826 -5.403 1.00 77.25 147 PHE A N 1
ATOM 1165 C CA . PHE A 1 147 ? -7.427 5.220 -4.672 1.00 77.25 147 PHE A CA 1
ATOM 1166 C C . PHE A 1 147 ? -6.195 6.112 -4.674 1.00 77.25 147 PHE A C 1
ATOM 1168 O O . PHE A 1 147 ? -5.574 6.347 -3.640 1.00 77.25 147 PHE A O 1
ATOM 1175 N N . ARG A 1 148 ? -5.837 6.629 -5.851 1.00 80.94 148 ARG A N 1
ATOM 1176 C CA . ARG A 1 148 ? -4.691 7.524 -6.008 1.00 80.94 148 ARG A CA 1
ATOM 1177 C C . ARG A 1 148 ? -4.870 8.782 -5.167 1.00 80.94 148 ARG A C 1
ATOM 1179 O O . ARG A 1 148 ? -3.894 9.264 -4.600 1.00 80.94 148 ARG A O 1
ATOM 1186 N N . SER A 1 149 ? -6.106 9.258 -5.032 1.00 84.12 149 SER A N 1
ATOM 1187 C CA . SER A 1 149 ? -6.457 10.354 -4.134 1.00 84.12 149 SER A CA 1
ATOM 1188 C C . SER A 1 149 ? -6.230 9.979 -2.667 1.00 84.12 149 SER A C 1
ATOM 1190 O O . SER A 1 149 ? -5.605 10.754 -1.954 1.00 84.12 149 SER A O 1
ATOM 1192 N N . GLN A 1 150 ? -6.614 8.775 -2.225 1.00 84.06 150 GLN A N 1
ATOM 1193 C CA . GLN A 1 150 ? -6.314 8.297 -0.863 1.00 84.06 150 GLN A CA 1
ATOM 1194 C C . GLN A 1 150 ? -4.804 8.210 -0.590 1.00 84.06 150 GLN A C 1
ATOM 1196 O O . GLN A 1 150 ? -4.345 8.639 0.467 1.00 84.06 150 GLN A O 1
ATOM 1201 N N . VAL A 1 151 ? -4.018 7.701 -1.546 1.00 87.94 151 VAL A N 1
ATOM 1202 C CA . VAL A 1 151 ? -2.549 7.667 -1.432 1.00 87.94 151 VAL A CA 1
ATOM 1203 C C . VAL A 1 151 ? -1.985 9.083 -1.351 1.00 87.94 151 VAL A C 1
ATOM 1205 O O . VAL A 1 151 ? -1.141 9.356 -0.504 1.00 87.94 151 VAL A O 1
ATOM 1208 N N . LYS A 1 152 ? -2.482 10.007 -2.178 1.00 89.88 152 LYS A N 1
ATOM 1209 C CA . LYS A 1 152 ? -2.079 11.417 -2.144 1.00 89.88 152 LYS A CA 1
ATOM 1210 C C . LYS A 1 152 ? -2.358 12.051 -0.774 1.00 89.88 152 LYS A C 1
ATOM 1212 O O . LYS A 1 152 ? -1.461 12.675 -0.220 1.00 89.88 152 LYS A O 1
ATOM 1217 N N . GLU A 1 153 ? -3.554 11.867 -0.212 1.00 90.12 153 GLU A N 1
ATOM 1218 C CA . GLU A 1 153 ? -3.895 12.386 1.125 1.00 90.12 153 GLU A CA 1
ATOM 1219 C C . GLU A 1 153 ? -3.009 11.769 2.223 1.00 90.12 153 GLU A C 1
ATOM 1221 O O . GLU A 1 153 ? -2.507 12.484 3.088 1.00 90.12 153 GLU A O 1
ATOM 1226 N N . CYS A 1 154 ? -2.722 10.465 2.139 1.00 90.81 154 CYS A N 1
ATOM 1227 C CA . CYS A 1 154 ? -1.772 9.791 3.031 1.00 90.81 154 CYS A CA 1
ATOM 1228 C C . CYS A 1 154 ? -0.374 10.427 2.968 1.00 90.81 154 CYS A C 1
ATOM 1230 O O . CYS A 1 154 ? 0.224 10.724 4.000 1.00 90.81 154 CYS A O 1
ATOM 1232 N N . LEU A 1 155 ? 0.138 10.693 1.760 1.00 92.62 155 LEU A N 1
ATOM 1233 C CA . LEU A 1 155 ? 1.446 11.322 1.565 1.00 92.62 155 LEU A CA 1
ATOM 1234 C C . LEU A 1 155 ? 1.495 12.753 2.112 1.00 92.62 155 LEU A C 1
ATOM 1236 O O . LEU A 1 155 ? 2.522 13.155 2.654 1.00 92.62 155 LEU A O 1
ATOM 1240 N N . ILE A 1 156 ? 0.399 13.509 2.007 1.00 91.94 156 ILE A N 1
ATOM 1241 C CA . ILE A 1 156 ? 0.297 14.843 2.615 1.00 91.94 156 ILE A CA 1
ATOM 1242 C C . ILE A 1 156 ? 0.413 14.727 4.139 1.00 91.94 156 ILE A C 1
ATOM 1244 O O . ILE A 1 156 ? 1.270 15.381 4.732 1.00 91.94 156 ILE A O 1
ATOM 1248 N N . ARG A 1 157 ? -0.374 13.841 4.769 1.00 91.94 157 ARG A N 1
ATOM 1249 C CA . ARG A 1 157 ? -0.322 13.625 6.227 1.00 91.94 157 ARG A CA 1
ATOM 1250 C C . ARG A 1 157 ? 1.054 13.150 6.692 1.00 91.94 157 ARG A C 1
ATOM 1252 O O . ARG A 1 157 ? 1.566 13.652 7.688 1.00 91.94 157 ARG A O 1
ATOM 1259 N N . LEU A 1 158 ? 1.670 12.226 5.957 1.00 93.56 158 LEU A N 1
ATOM 1260 C CA . LEU A 1 158 ? 3.016 11.712 6.225 1.00 93.56 158 LEU A CA 1
ATOM 1261 C C . LEU A 1 158 ? 4.073 12.826 6.186 1.00 93.56 158 LEU A C 1
ATOM 1263 O O . LEU A 1 158 ? 5.004 12.836 6.994 1.00 93.56 158 LEU A O 1
ATOM 1267 N N . ALA A 1 159 ? 3.940 13.784 5.268 1.00 91.38 159 ALA A N 1
ATOM 1268 C CA . ALA A 1 159 ? 4.845 14.926 5.208 1.00 91.38 159 ALA A CA 1
ATOM 1269 C C . ALA A 1 159 ? 4.668 15.885 6.402 1.00 91.38 159 ALA A C 1
ATOM 1271 O O . ALA A 1 159 ? 5.646 16.488 6.836 1.00 91.38 159 ALA A O 1
ATOM 1272 N N . ASP A 1 160 ? 3.455 16.013 6.948 1.00 91.12 160 ASP A N 1
ATOM 1273 C CA . ASP A 1 160 ? 3.149 16.895 8.088 1.00 91.12 160 ASP A CA 1
ATOM 1274 C C . ASP A 1 160 ? 3.433 16.283 9.466 1.00 91.12 160 ASP A C 1
ATOM 1276 O O . ASP A 1 160 ? 3.602 17.017 10.440 1.00 91.12 160 ASP A O 1
ATOM 1280 N N . LYS A 1 161 ? 3.463 14.951 9.574 1.00 93.44 161 LYS A N 1
ATOM 1281 C CA . LYS A 1 161 ? 3.508 14.226 10.853 1.00 93.44 161 LYS A CA 1
ATOM 1282 C C . LYS A 1 161 ? 4.707 13.265 10.905 1.00 93.44 161 LYS A C 1
ATOM 1284 O O . LYS A 1 161 ? 4.600 12.152 10.386 1.00 93.44 161 LYS A O 1
ATOM 1289 N N . PRO A 1 162 ? 5.844 13.660 11.512 1.00 92.50 162 PRO A N 1
ATOM 1290 C CA . PRO A 1 162 ? 7.035 12.811 11.631 1.00 92.50 162 PRO A CA 1
ATOM 1291 C C . PRO A 1 162 ? 6.783 11.453 12.294 1.00 92.50 162 PRO A C 1
ATOM 1293 O O . PRO A 1 162 ? 7.291 10.440 11.827 1.00 92.50 162 PRO A O 1
ATOM 1296 N N . GLU A 1 163 ? 5.940 11.407 13.320 1.00 92.06 163 GLU A N 1
ATOM 1297 C CA . GLU A 1 163 ? 5.627 10.185 14.064 1.00 92.06 163 GLU A CA 1
ATOM 1298 C C . GLU A 1 163 ? 4.786 9.212 13.221 1.00 92.06 163 GLU A C 1
ATOM 1300 O O . GLU A 1 163 ? 5.008 8.000 13.230 1.00 92.06 163 GLU A O 1
ATOM 1305 N N . LEU A 1 164 ? 3.840 9.736 12.429 1.00 94.50 164 LEU A N 1
ATOM 1306 C CA . LEU A 1 164 ? 3.100 8.933 11.451 1.00 94.50 164 LEU A CA 1
ATOM 1307 C C . LEU A 1 164 ? 4.045 8.416 10.365 1.00 94.50 164 LEU A C 1
ATOM 1309 O O . LEU A 1 164 ? 3.954 7.258 9.964 1.00 94.50 164 LEU A O 1
ATOM 1313 N N . ARG A 1 165 ? 4.955 9.269 9.889 1.00 94.62 165 ARG A N 1
ATOM 1314 C CA . ARG A 1 165 ? 5.926 8.910 8.859 1.00 94.62 165 ARG A CA 1
ATOM 1315 C C . ARG A 1 165 ? 6.801 7.740 9.277 1.00 94.62 165 ARG A C 1
ATOM 1317 O O . ARG A 1 165 ? 6.923 6.795 8.503 1.00 94.62 165 ARG A O 1
ATOM 1324 N N . GLU A 1 166 ? 7.327 7.768 10.496 1.00 93.19 166 GLU A N 1
ATOM 1325 C CA . GLU A 1 166 ? 8.104 6.663 11.056 1.00 93.19 166 GLU A CA 1
ATOM 1326 C C . GLU A 1 166 ? 7.289 5.359 11.068 1.00 93.19 166 GLU A C 1
ATOM 1328 O O . GLU A 1 166 ? 7.739 4.348 10.525 1.00 93.19 166 GLU A O 1
ATOM 1333 N N . LYS A 1 167 ? 6.040 5.389 11.564 1.00 92.81 167 LYS A N 1
ATOM 1334 C CA . LYS A 1 167 ? 5.146 4.212 11.560 1.00 92.81 167 LYS A CA 1
ATOM 1335 C C . LYS A 1 167 ? 4.908 3.660 10.148 1.00 92.81 167 LYS A C 1
ATOM 1337 O O . LYS A 1 167 ? 4.953 2.447 9.936 1.00 92.81 167 LYS A O 1
ATOM 1342 N N . LEU A 1 168 ? 4.667 4.529 9.165 1.00 93.38 168 LEU A N 1
ATOM 1343 C CA . LEU A 1 168 ? 4.424 4.118 7.777 1.00 93.38 168 LEU A CA 1
ATOM 1344 C C . LEU A 1 168 ? 5.688 3.564 7.104 1.00 93.38 168 LEU A C 1
ATOM 1346 O O . LEU A 1 168 ? 5.609 2.580 6.366 1.00 93.38 168 LEU A O 1
ATOM 1350 N N . PHE A 1 169 ? 6.856 4.143 7.376 1.00 92.69 169 PHE A N 1
ATOM 1351 C CA . PHE A 1 169 ? 8.134 3.624 6.888 1.00 92.69 169 PHE A CA 1
ATOM 1352 C C . PHE A 1 169 ? 8.442 2.249 7.481 1.00 92.69 169 PHE A C 1
ATOM 1354 O O . PHE A 1 169 ? 8.853 1.348 6.747 1.00 92.69 169 PHE A O 1
ATOM 1361 N N . MET A 1 170 ? 8.156 2.051 8.769 1.00 90.06 170 MET A N 1
ATOM 1362 C CA . MET A 1 170 ? 8.288 0.747 9.416 1.00 90.06 170 MET A CA 1
ATOM 1363 C C . MET A 1 170 ? 7.353 -0.303 8.809 1.00 90.06 170 MET A C 1
ATOM 1365 O O . MET A 1 170 ? 7.799 -1.416 8.545 1.00 90.06 170 MET A O 1
ATOM 1369 N N . CYS A 1 171 ? 6.111 0.048 8.458 1.00 88.81 171 CYS A N 1
ATOM 1370 C CA . CYS A 1 171 ? 5.213 -0.873 7.745 1.00 88.81 171 CYS A CA 1
ATOM 1371 C C . CYS A 1 171 ? 5.804 -1.348 6.401 1.00 88.81 171 CYS A C 1
ATOM 1373 O O . CYS A 1 171 ? 5.694 -2.526 6.045 1.00 88.81 171 CYS A O 1
ATOM 1375 N N . ALA A 1 172 ? 6.442 -0.442 5.645 1.00 85.62 172 ALA A N 1
ATOM 1376 C CA . ALA A 1 172 ? 7.133 -0.803 4.403 1.00 85.62 172 ALA A CA 1
ATOM 1377 C C . ALA A 1 172 ? 8.331 -1.722 4.675 1.00 85.62 172 ALA A C 1
ATOM 1379 O O . ALA A 1 172 ? 8.516 -2.712 3.970 1.00 85.62 172 ALA A O 1
ATOM 1380 N N . TYR A 1 173 ? 9.119 -1.407 5.703 1.00 85.31 173 TYR A N 1
ATOM 1381 C CA . TYR A 1 173 ? 10.284 -2.183 6.114 1.00 85.31 173 TYR A CA 1
ATOM 1382 C C . TYR A 1 173 ? 9.917 -3.614 6.540 1.00 85.31 173 TYR A C 1
ATOM 1384 O O . TYR A 1 173 ? 10.458 -4.574 5.993 1.00 85.31 173 TYR A O 1
ATOM 1392 N N . GLU A 1 174 ? 8.949 -3.785 7.440 1.00 78.38 174 GLU A N 1
ATOM 1393 C CA . GLU A 1 174 ? 8.516 -5.102 7.934 1.00 78.38 174 GLU A CA 1
ATOM 1394 C C . GLU A 1 174 ? 7.998 -6.010 6.813 1.00 78.38 174 GLU A C 1
ATOM 1396 O O . GLU A 1 174 ? 8.266 -7.214 6.801 1.00 78.38 174 GLU A O 1
ATOM 1401 N N . SER A 1 175 ? 7.327 -5.424 5.819 1.00 69.75 175 SER A N 1
ATOM 1402 C CA . SER A 1 175 ? 6.858 -6.161 4.642 1.00 69.75 175 SER A CA 1
ATOM 1403 C C . SER A 1 175 ? 8.020 -6.745 3.827 1.00 69.75 175 SER A C 1
ATOM 1405 O O . SER A 1 175 ? 7.913 -7.852 3.305 1.00 69.75 175 SER A O 1
ATOM 1407 N N . THR A 1 176 ? 9.162 -6.047 3.764 1.00 65.94 176 THR A N 1
ATOM 1408 C CA . THR A 1 176 ? 10.365 -6.569 3.091 1.00 65.94 176 THR A CA 1
ATOM 1409 C C . THR A 1 176 ? 11.057 -7.691 3.870 1.00 65.94 176 THR A C 1
ATOM 1411 O O . THR A 1 176 ? 11.648 -8.577 3.256 1.00 65.94 176 THR A O 1
ATOM 1414 N N . LEU A 1 177 ? 10.970 -7.696 5.206 1.00 58.84 177 LEU A N 1
ATOM 1415 C CA . LEU A 1 177 ? 11.594 -8.720 6.055 1.00 58.84 177 LEU A CA 1
ATOM 1416 C C . LEU A 1 177 ? 10.829 -10.044 6.058 1.00 58.84 177 LEU A C 1
ATOM 1418 O O . LEU A 1 177 ? 11.440 -11.113 6.071 1.00 58.84 177 LEU A O 1
ATOM 1422 N N . ASN A 1 178 ? 9.498 -9.990 6.019 1.00 50.03 178 ASN A N 1
ATOM 1423 C CA . ASN A 1 178 ? 8.657 -11.184 6.119 1.00 50.03 178 ASN A CA 1
ATOM 1424 C C . ASN A 1 178 ? 8.618 -12.028 4.829 1.00 50.03 178 ASN A C 1
ATOM 1426 O O . ASN A 1 178 ? 7.849 -12.984 4.759 1.00 50.03 178 ASN A O 1
ATOM 1430 N N . CYS A 1 179 ? 9.420 -11.687 3.804 1.00 42.91 179 CYS A N 1
ATOM 1431 C CA . CYS A 1 179 ? 9.310 -12.213 2.430 1.00 42.91 179 CYS A CA 1
ATOM 1432 C C . CYS A 1 179 ? 7.887 -12.085 1.857 1.00 42.91 179 CYS A C 1
ATOM 1434 O O . CYS A 1 179 ? 7.535 -12.731 0.869 1.00 42.91 179 CYS A O 1
ATOM 1436 N N . ASP A 1 180 ? 7.067 -11.251 2.492 1.00 48.28 180 ASP A N 1
ATOM 1437 C CA . ASP A 1 180 ? 5.672 -11.050 2.181 1.00 48.28 180 ASP A CA 1
ATOM 1438 C C . ASP A 1 180 ? 5.581 -9.826 1.271 1.00 48.28 180 ASP A C 1
ATOM 1440 O O . ASP A 1 180 ? 5.167 -8.732 1.649 1.00 48.28 180 ASP A O 1
ATOM 1444 N N . ASP A 1 181 ? 6.091 -10.006 0.053 1.00 47.84 181 ASP A N 1
ATOM 1445 C CA . ASP A 1 181 ? 6.393 -8.940 -0.901 1.00 47.84 181 ASP A CA 1
ATOM 1446 C C . ASP A 1 181 ? 5.124 -8.367 -1.574 1.00 47.84 181 ASP A C 1
ATOM 1448 O O . ASP A 1 181 ? 5.126 -7.938 -2.728 1.00 47.84 181 ASP A O 1
ATOM 1452 N N . ARG A 1 182 ? 3.984 -8.388 -0.880 1.00 63.28 182 ARG A N 1
ATOM 1453 C CA . ARG A 1 182 ? 2.658 -8.092 -1.427 1.00 63.28 182 ARG A CA 1
ATOM 1454 C C . ARG A 1 182 ? 2.254 -6.648 -1.135 1.00 63.28 182 ARG A C 1
ATOM 1456 O O . ARG A 1 182 ? 1.687 -6.335 -0.094 1.00 63.28 182 ARG A O 1
ATOM 1463 N N . ILE A 1 183 ? 2.470 -5.782 -2.127 1.00 65.94 183 ILE A N 1
ATOM 1464 C CA . ILE A 1 183 ? 2.211 -4.325 -2.114 1.00 65.94 183 ILE A CA 1
ATOM 1465 C C . ILE A 1 183 ? 0.864 -3.956 -1.467 1.00 65.94 183 ILE A C 1
ATOM 1467 O O . ILE A 1 183 ? 0.7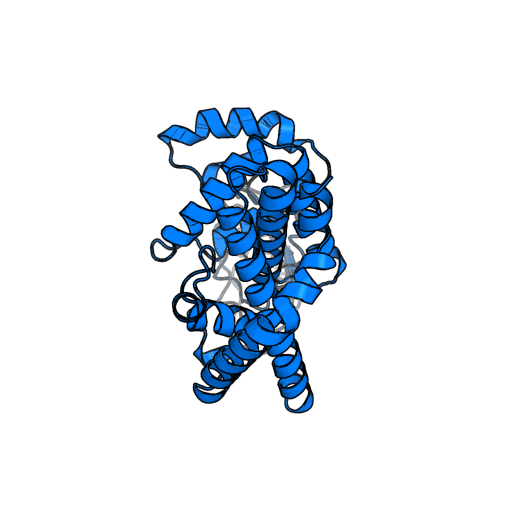73 -3.016 -0.684 1.00 65.94 183 ILE A O 1
ATOM 1471 N N . SER A 1 184 ? -0.210 -4.679 -1.769 1.00 65.88 184 SER A N 1
ATOM 1472 C CA . SER A 1 184 ? -1.530 -4.313 -1.253 1.00 65.88 184 SER A CA 1
ATOM 1473 C C . SER A 1 184 ? -1.746 -4.707 0.219 1.00 65.88 184 SER A C 1
ATOM 1475 O O . SER A 1 184 ? -2.522 -4.049 0.905 1.00 65.88 184 SER A O 1
ATOM 1477 N N . LEU A 1 185 ? -1.041 -5.725 0.734 1.00 71.31 185 LEU A N 1
ATOM 1478 C CA . LEU A 1 185 ? -1.041 -6.047 2.166 1.00 71.31 185 LEU A CA 1
ATOM 1479 C C . LEU A 1 185 ? -0.282 -4.966 2.937 1.00 71.31 185 LEU A C 1
ATOM 1481 O O . LEU A 1 185 ? -0.792 -4.448 3.925 1.00 71.31 185 LEU A O 1
ATOM 1485 N N . THR A 1 186 ? 0.881 -4.561 2.422 1.00 77.62 186 THR A N 1
ATOM 1486 C CA . THR A 1 186 ? 1.650 -3.433 2.957 1.00 77.62 186 THR A CA 1
ATOM 1487 C C . THR A 1 186 ? 0.810 -2.155 3.001 1.00 77.62 186 THR A C 1
ATOM 1489 O O . THR A 1 186 ? 0.802 -1.462 4.015 1.00 77.62 186 THR A O 1
ATOM 1492 N N . TRP A 1 187 ? 0.037 -1.865 1.946 1.00 79.81 187 TRP A N 1
ATOM 1493 C CA . TRP A 1 187 ? -0.894 -0.732 1.946 1.00 79.81 187 TRP A CA 1
ATOM 1494 C C . TRP A 1 187 ? -1.978 -0.863 3.026 1.00 79.81 187 TRP A C 1
ATOM 1496 O O . TRP A 1 187 ? -2.239 0.095 3.750 1.00 79.81 187 TRP A O 1
ATOM 1506 N N . ASN A 1 188 ? -2.580 -2.043 3.189 1.00 78.69 188 ASN A N 1
ATOM 1507 C CA . ASN A 1 188 ? -3.563 -2.278 4.249 1.00 78.69 188 ASN A CA 1
ATOM 1508 C C . ASN A 1 188 ? -2.972 -2.081 5.652 1.00 78.69 188 ASN A C 1
ATOM 1510 O O . ASN A 1 188 ? -3.611 -1.454 6.495 1.00 78.69 188 ASN A O 1
ATOM 1514 N N . MET A 1 189 ? -1.750 -2.563 5.893 1.00 83.12 189 MET A N 1
ATOM 1515 C CA . MET A 1 189 ? -1.037 -2.354 7.159 1.00 83.12 189 MET A CA 1
ATOM 1516 C C . MET A 1 189 ? -0.794 -0.865 7.417 1.00 83.12 189 MET A C 1
ATOM 1518 O O . MET A 1 189 ? -1.142 -0.361 8.482 1.00 83.12 189 MET A O 1
ATOM 1522 N N . MET A 1 190 ? -0.296 -0.137 6.414 1.00 88.31 190 MET A N 1
ATOM 1523 C CA . MET A 1 190 ? -0.139 1.322 6.469 1.00 88.31 190 MET A CA 1
ATOM 1524 C C . MET A 1 190 ? -1.459 2.039 6.751 1.00 88.31 190 MET A C 1
ATOM 1526 O O . MET A 1 190 ? -1.485 3.092 7.394 1.00 88.31 190 MET A O 1
ATOM 1530 N N . ARG A 1 191 ? -2.579 1.484 6.279 1.00 86.12 191 ARG A N 1
ATOM 1531 C CA . ARG A 1 191 ? -3.890 2.065 6.537 1.00 86.12 191 ARG A CA 1
ATOM 1532 C C . ARG A 1 191 ? -4.367 1.857 7.955 1.00 86.12 191 ARG A C 1
ATOM 1534 O O . ARG A 1 191 ? -4.741 2.840 8.588 1.00 86.12 191 ARG A O 1
ATOM 1541 N N . VAL A 1 192 ? -4.261 0.640 8.472 1.00 89.06 192 VAL A N 1
ATOM 1542 C CA . VAL A 1 192 ? -4.532 0.368 9.887 1.00 89.06 192 VAL A CA 1
ATOM 1543 C C . VAL A 1 192 ? -3.629 1.222 10.783 1.00 89.06 192 VAL A C 1
ATOM 1545 O O . VAL A 1 192 ? -4.121 1.816 11.740 1.00 89.06 192 VAL A O 1
ATOM 1548 N N . ALA A 1 193 ? -2.348 1.378 10.434 1.00 92.06 193 ALA A N 1
ATOM 1549 C CA . ALA A 1 193 ? -1.403 2.205 11.183 1.00 92.06 193 ALA A CA 1
ATOM 1550 C C . ALA A 1 193 ? -1.787 3.697 11.209 1.00 92.06 193 ALA A C 1
ATOM 1552 O O . ALA A 1 193 ? -1.720 4.320 12.266 1.00 92.06 193 ALA A O 1
ATOM 1553 N N . GLU A 1 194 ? -2.232 4.280 10.090 1.00 92.50 194 GLU A N 1
ATOM 1554 C CA . GLU A 1 194 ? -2.710 5.675 10.067 1.00 92.50 194 GLU A CA 1
ATOM 1555 C C . GLU A 1 194 ? -4.016 5.859 10.851 1.00 92.50 194 GLU A C 1
ATOM 1557 O O . GLU A 1 194 ? -4.190 6.866 11.538 1.00 92.50 194 GLU A O 1
ATOM 1562 N N . MET A 1 195 ? -4.931 4.890 10.790 1.00 92.25 195 MET A N 1
ATOM 1563 C CA . MET A 1 195 ? -6.177 4.928 11.562 1.00 92.25 195 MET A CA 1
ATOM 1564 C C . MET A 1 195 ? -5.897 4.842 13.064 1.00 92.25 195 MET A C 1
ATOM 1566 O O . MET A 1 195 ? -6.422 5.643 13.835 1.00 92.25 195 MET A O 1
ATOM 1570 N N . ALA A 1 196 ? -5.014 3.927 13.469 1.00 93.00 196 ALA A N 1
ATOM 1571 C CA . ALA A 1 196 ? -4.524 3.819 14.838 1.00 93.00 196 ALA A CA 1
ATOM 1572 C C . ALA A 1 196 ? -3.856 5.122 15.299 1.00 93.00 196 ALA A C 1
ATOM 1574 O O . ALA A 1 196 ? -4.187 5.636 16.362 1.00 93.00 196 ALA A O 1
ATOM 1575 N N . PHE A 1 197 ? -2.979 5.700 14.472 1.00 94.12 197 PHE A N 1
ATOM 1576 C CA . PHE A 1 197 ? -2.342 6.989 14.750 1.00 94.12 197 PHE A CA 1
ATOM 1577 C C . PHE A 1 197 ? -3.366 8.117 14.928 1.00 94.12 197 PHE A C 1
ATOM 1579 O O . PHE A 1 197 ? -3.234 8.925 15.840 1.00 94.12 197 PHE A O 1
ATOM 1586 N N . THR A 1 198 ? -4.405 8.154 14.088 1.00 93.00 198 THR A N 1
ATOM 1587 C CA . THR A 1 198 ? -5.489 9.144 14.193 1.00 93.00 198 THR A CA 1
ATOM 1588 C C . THR A 1 198 ? -6.198 9.037 15.544 1.00 93.00 198 THR A C 1
ATOM 1590 O O . THR A 1 198 ? -6.371 10.048 16.217 1.00 93.00 198 THR A O 1
ATOM 1593 N N . VAL A 1 199 ? -6.546 7.820 15.976 1.00 93.69 199 VAL A N 1
ATOM 1594 C CA . VAL A 1 199 ? -7.191 7.598 17.283 1.00 93.69 199 VAL A CA 1
ATOM 1595 C C . VAL A 1 199 ? -6.295 8.022 18.439 1.00 93.69 199 VAL A C 1
ATOM 1597 O O . VAL A 1 199 ? -6.761 8.667 19.372 1.00 93.69 199 VAL A O 1
ATOM 1600 N N . GLU A 1 200 ? -5.015 7.677 18.355 1.00 93.75 200 GLU A N 1
ATOM 1601 C CA . GLU A 1 200 ? -4.032 7.938 19.401 1.00 93.75 200 GLU A CA 1
ATOM 1602 C C . GLU A 1 200 ? -3.718 9.434 19.563 1.00 93.75 200 GLU A C 1
ATOM 1604 O O . GLU A 1 200 ? -3.607 9.916 20.685 1.00 93.75 200 GLU A O 1
ATOM 1609 N N . GLN A 1 201 ? -3.552 10.165 18.456 1.00 92.00 201 GLN A N 1
ATOM 1610 C CA . GLN A 1 201 ? -2.966 11.513 18.464 1.00 92.00 201 GLN A CA 1
ATOM 1611 C C . GLN A 1 201 ? -3.974 12.637 18.195 1.00 92.00 201 GLN A C 1
ATOM 1613 O O . GLN A 1 201 ? -3.721 13.787 18.550 1.00 92.00 201 GLN A O 1
ATOM 1618 N N . GLU A 1 202 ? -5.096 12.339 17.538 1.00 91.00 202 GLU A N 1
ATOM 1619 C CA . GLU A 1 202 ? -6.121 13.332 17.174 1.00 91.00 202 GLU A CA 1
ATOM 1620 C C . GLU A 1 202 ? -7.434 13.133 17.952 1.00 91.00 202 GLU A C 1
ATOM 1622 O O . GLU A 1 202 ? -8.340 13.971 17.877 1.00 91.00 202 GLU A O 1
ATOM 1627 N N . GLY A 1 203 ? -7.552 12.045 18.716 1.00 90.94 203 GLY A N 1
ATOM 1628 C CA . GLY A 1 203 ? -8.694 11.807 19.583 1.00 90.94 203 GLY A CA 1
ATOM 1629 C C . GLY A 1 203 ? -8.686 12.703 20.827 1.00 90.94 203 GLY A C 1
ATOM 1630 O O . GLY A 1 203 ? -7.646 13.006 21.406 1.00 90.94 203 GLY A O 1
ATOM 1631 N N . HIS A 1 204 ? -9.877 13.103 21.266 1.00 92.00 204 HIS A N 1
ATOM 1632 C CA . HIS A 1 204 ? -10.130 13.828 22.508 1.00 92.00 204 HIS A CA 1
ATOM 1633 C C . HIS A 1 204 ? -11.608 13.683 22.924 1.00 92.00 204 HIS A C 1
ATOM 1635 O O . HIS A 1 204 ? -12.452 13.268 22.132 1.00 92.00 204 HIS A O 1
ATOM 1641 N N . GLU A 1 205 ? -11.985 14.109 24.135 1.00 88.94 205 GLU A N 1
ATOM 1642 C CA . GLU A 1 205 ? -13.365 13.972 24.652 1.00 88.94 205 GLU A CA 1
ATOM 1643 C C . GLU A 1 205 ? -14.454 14.501 23.697 1.00 88.94 205 GLU A C 1
ATOM 1645 O O . GLU A 1 205 ? -15.541 13.932 23.598 1.00 88.94 205 GLU A O 1
ATOM 1650 N N . GLY A 1 206 ? -14.150 15.566 22.949 1.00 91.75 206 GLY A N 1
ATOM 1651 C CA . GLY A 1 206 ? -15.076 16.181 21.997 1.00 91.75 206 GLY A CA 1
ATOM 1652 C C . GLY A 1 206 ? -15.320 15.415 20.688 1.00 91.75 206 GLY A C 1
ATOM 1653 O O . GLY A 1 206 ? -16.210 15.825 19.951 1.00 91.75 206 GLY A O 1
ATOM 1654 N N . ASN A 1 207 ? -14.558 14.356 20.377 1.00 94.75 207 ASN A N 1
ATOM 1655 C CA . ASN A 1 207 ? -14.671 13.586 19.123 1.00 94.75 207 ASN A CA 1
ATOM 1656 C C . ASN A 1 207 ? -14.611 12.055 19.338 1.00 94.75 207 ASN A C 1
ATOM 1658 O O . ASN A 1 207 ? -14.244 11.285 18.447 1.00 94.75 207 ASN A O 1
ATOM 1662 N N . LEU A 1 208 ? -14.966 11.590 20.541 1.00 93.19 208 LEU A N 1
ATOM 1663 C CA . LEU A 1 208 ? -15.011 10.159 20.854 1.00 93.19 208 LEU A CA 1
ATOM 1664 C C . LEU A 1 208 ? -15.908 9.347 19.901 1.00 93.19 208 LEU A C 1
ATOM 1666 O O . LEU A 1 208 ? -15.507 8.235 19.551 1.00 93.19 208 LEU A O 1
ATOM 1670 N N . PRO A 1 209 ? -17.086 9.835 19.452 1.00 94.81 209 PRO A N 1
ATOM 1671 C CA . PRO A 1 209 ? -17.897 9.103 18.480 1.00 94.81 209 PRO A CA 1
ATOM 1672 C C . PRO A 1 209 ? -17.151 8.815 17.170 1.00 94.81 209 PRO A C 1
ATOM 1674 O O . PRO A 1 209 ? -17.249 7.704 16.650 1.00 94.81 209 PRO A O 1
ATOM 1677 N N . GLU A 1 210 ? -16.372 9.775 16.668 1.00 93.50 210 GLU A N 1
ATOM 1678 C CA . GLU A 1 210 ? -15.546 9.630 15.471 1.00 93.50 210 GLU A CA 1
ATOM 1679 C C . GLU A 1 210 ? -14.412 8.620 15.694 1.00 93.50 210 GLU A C 1
ATOM 168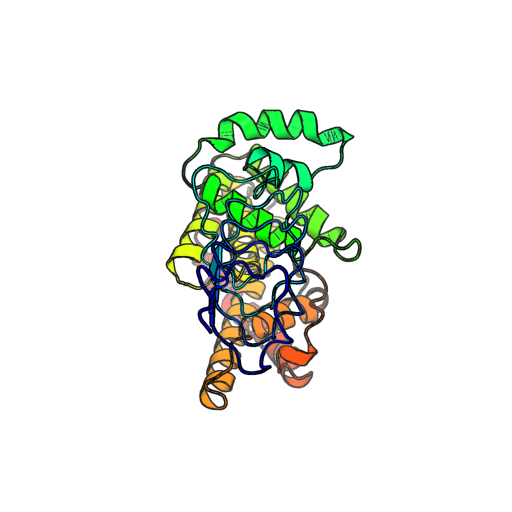1 O O . GLU A 1 210 ? -14.200 7.737 14.862 1.00 93.50 210 GLU A O 1
ATOM 1686 N N . MET A 1 211 ? -13.730 8.679 16.844 1.00 95.06 211 MET A N 1
ATOM 1687 C CA . MET A 1 211 ? -12.661 7.729 17.185 1.00 95.06 211 MET A CA 1
ATOM 1688 C C . MET A 1 211 ? -13.179 6.295 17.334 1.00 95.06 211 MET A C 1
ATOM 1690 O O . MET A 1 211 ? -12.526 5.347 16.896 1.00 95.06 211 MET A O 1
ATOM 1694 N N . ILE A 1 212 ? -14.380 6.123 17.894 1.00 94.56 212 ILE A N 1
ATOM 1695 C CA . ILE A 1 212 ? -15.047 4.819 17.978 1.00 94.56 212 ILE A CA 1
ATOM 1696 C C . ILE A 1 212 ? -15.394 4.298 16.580 1.00 94.56 212 ILE A C 1
ATOM 1698 O O . ILE A 1 212 ? -15.253 3.098 16.339 1.00 94.56 212 ILE A O 1
ATOM 1702 N N . ASP A 1 213 ? -15.836 5.153 15.653 1.00 93.88 213 ASP A N 1
ATOM 1703 C CA . ASP A 1 213 ? -16.107 4.719 14.278 1.00 93.88 213 ASP A CA 1
ATOM 1704 C C . ASP A 1 213 ? -14.826 4.244 13.576 1.00 93.88 213 ASP A C 1
ATOM 1706 O O . ASP A 1 213 ? -14.812 3.148 13.013 1.00 93.88 213 ASP A O 1
ATOM 1710 N N . ILE A 1 214 ? -13.720 4.986 13.712 1.00 92.94 214 ILE A N 1
ATOM 1711 C CA . ILE A 1 214 ? -12.403 4.570 13.202 1.00 92.94 214 ILE A CA 1
ATOM 1712 C C . ILE A 1 214 ? -11.990 3.225 13.818 1.00 92.94 214 ILE A C 1
ATOM 1714 O O . ILE A 1 214 ? -11.599 2.307 13.094 1.00 92.94 214 ILE A O 1
ATOM 1718 N N . ALA A 1 215 ? -12.140 3.061 15.135 1.00 94.62 215 ALA A N 1
ATOM 1719 C CA . ALA A 1 215 ? -11.823 1.815 15.828 1.00 94.62 215 ALA A CA 1
ATOM 1720 C C . ALA A 1 215 ? -12.663 0.630 15.317 1.00 94.62 215 ALA A C 1
ATOM 1722 O O . ALA A 1 215 ? -12.141 -0.466 15.108 1.00 94.62 215 ALA A O 1
ATOM 1723 N N . ARG A 1 216 ? -13.962 0.839 15.056 1.00 95.44 216 ARG A N 1
ATOM 1724 C CA . ARG A 1 216 ? -14.838 -0.185 14.456 1.00 95.44 216 ARG A CA 1
ATOM 1725 C C . ARG A 1 216 ? -14.372 -0.576 13.065 1.00 95.44 216 ARG A C 1
ATOM 1727 O O . ARG A 1 216 ? -14.407 -1.756 12.722 1.00 95.44 216 ARG A O 1
ATOM 1734 N N . GLN A 1 217 ? -13.933 0.385 12.262 1.00 93.38 217 GLN A N 1
ATOM 1735 C CA . GLN A 1 217 ? -13.394 0.091 10.941 1.00 93.38 217 GLN A CA 1
ATOM 1736 C C . GLN A 1 217 ? -12.101 -0.733 11.024 1.00 93.38 217 GLN A C 1
ATOM 1738 O O . GLN A 1 217 ? -11.998 -1.737 10.320 1.00 93.38 217 GLN A O 1
ATOM 1743 N N . VAL A 1 218 ? -11.171 -0.392 11.927 1.00 93.06 218 VAL A N 1
ATOM 1744 C CA . VAL A 1 218 ? -9.959 -1.199 12.179 1.00 93.06 218 VAL A CA 1
ATOM 1745 C C . VAL A 1 218 ? -10.331 -2.627 12.584 1.00 93.06 218 VAL A C 1
ATOM 1747 O O . VAL A 1 218 ? -9.881 -3.580 11.949 1.00 93.06 218 VAL A O 1
ATOM 1750 N N . PHE A 1 219 ? -11.241 -2.786 13.550 1.00 94.81 219 PHE A N 1
ATOM 1751 C CA . PHE A 1 219 ? -11.722 -4.097 13.993 1.00 94.81 219 PHE A CA 1
ATOM 1752 C C . PHE A 1 219 ? -12.274 -4.945 12.836 1.00 94.81 219 PHE A C 1
ATOM 1754 O O . PHE A 1 219 ? -11.971 -6.136 12.713 1.00 94.81 219 PHE A O 1
ATOM 1761 N N . ARG A 1 220 ? -13.086 -4.341 11.958 1.00 94.19 220 ARG A N 1
ATOM 1762 C CA . ARG A 1 220 ? -13.655 -5.023 10.785 1.00 94.19 220 ARG A CA 1
ATOM 1763 C C . ARG A 1 220 ? -12.561 -5.436 9.798 1.00 94.19 220 ARG A C 1
ATOM 1765 O O . ARG A 1 220 ? -12.606 -6.559 9.301 1.00 94.19 220 ARG A O 1
ATOM 1772 N N . ILE A 1 221 ? -11.581 -4.570 9.531 1.00 89.06 221 ILE A N 1
ATOM 1773 C CA . ILE A 1 221 ? -10.450 -4.849 8.629 1.00 89.06 221 ILE A CA 1
ATOM 1774 C C . ILE A 1 221 ? -9.602 -6.016 9.156 1.00 89.06 221 ILE A C 1
ATOM 1776 O O . ILE A 1 221 ? -9.297 -6.940 8.395 1.00 89.06 221 ILE A O 1
ATOM 1780 N N . GLU A 1 222 ? -9.270 -6.022 10.447 1.00 89.31 222 GLU A N 1
ATOM 1781 C CA . GLU A 1 222 ? -8.521 -7.111 11.089 1.00 89.31 222 GLU A CA 1
ATOM 1782 C C . GLU A 1 222 ? -9.310 -8.426 11.067 1.00 89.31 222 GLU A C 1
ATOM 1784 O O . GLU A 1 222 ? -8.781 -9.467 10.672 1.00 89.31 222 GLU A O 1
ATOM 1789 N N . SER A 1 223 ? -10.609 -8.370 11.379 1.00 92.31 223 SER A N 1
ATOM 1790 C CA . SER A 1 223 ? -11.501 -9.536 11.329 1.00 92.31 223 SER A CA 1
ATOM 1791 C C . SER A 1 223 ? -11.572 -10.145 9.925 1.00 92.31 223 SER A C 1
ATOM 1793 O O . SER A 1 223 ? -11.488 -11.364 9.760 1.00 92.31 223 SER A O 1
ATOM 1795 N N . LEU A 1 224 ? -11.699 -9.310 8.888 1.00 89.75 224 LEU A N 1
ATOM 1796 C CA . LEU A 1 224 ? -11.685 -9.767 7.496 1.00 89.75 224 LEU A CA 1
ATOM 1797 C C . LEU A 1 224 ? -10.340 -10.383 7.110 1.00 89.75 224 LEU A C 1
ATOM 1799 O O . LEU A 1 224 ? -10.317 -11.400 6.418 1.00 89.75 224 LEU A O 1
ATOM 1803 N N . THR A 1 225 ? -9.239 -9.802 7.585 1.00 84.75 225 THR A N 1
ATOM 1804 C CA . THR A 1 225 ? -7.887 -10.324 7.351 1.00 84.75 225 THR A CA 1
ATOM 1805 C C . THR A 1 225 ? -7.724 -11.710 7.977 1.00 84.75 225 THR A C 1
ATOM 1807 O O . THR A 1 225 ? -7.223 -12.627 7.328 1.00 84.75 225 THR A O 1
ATOM 1810 N N . GLU A 1 226 ? -8.234 -11.925 9.191 1.00 87.44 226 GLU A N 1
ATOM 1811 C CA . GLU A 1 226 ? -8.209 -13.237 9.843 1.00 87.44 226 GLU A CA 1
ATOM 1812 C C . GLU A 1 226 ? -9.071 -14.278 9.099 1.00 87.44 226 GLU A C 1
ATOM 1814 O O . GLU A 1 226 ? -8.650 -15.420 8.886 1.00 87.44 226 GLU A O 1
ATOM 1819 N N . ILE A 1 227 ? -10.275 -13.892 8.659 1.00 90.06 227 ILE A N 1
ATOM 1820 C CA . ILE A 1 227 ? -11.159 -14.753 7.857 1.00 90.06 227 ILE A CA 1
ATOM 1821 C C . ILE A 1 227 ? -10.475 -15.155 6.547 1.00 90.06 227 ILE A C 1
ATOM 1823 O O . ILE A 1 227 ? -10.484 -16.336 6.184 1.00 90.06 227 ILE A O 1
ATOM 1827 N N . ALA A 1 228 ? -9.855 -14.197 5.862 1.00 83.31 228 ALA A N 1
ATOM 1828 C CA . ALA A 1 228 ? -9.122 -14.444 4.634 1.00 83.31 228 ALA A CA 1
ATOM 1829 C C . ALA A 1 228 ? -7.920 -15.369 4.861 1.00 83.31 228 ALA A C 1
ATOM 1831 O O . ALA A 1 228 ? -7.789 -16.358 4.146 1.00 83.31 228 ALA A O 1
ATOM 1832 N N . ASN A 1 229 ? -7.121 -15.143 5.908 1.00 81.25 229 ASN A N 1
ATOM 1833 C CA . ASN A 1 229 ? -6.008 -16.021 6.284 1.00 81.25 229 ASN A CA 1
ATOM 1834 C C . ASN A 1 229 ? -6.467 -17.461 6.540 1.00 81.25 229 ASN A C 1
ATOM 1836 O O . ASN A 1 229 ? -5.848 -18.406 6.051 1.00 81.25 229 ASN A O 1
ATOM 1840 N N . ARG A 1 230 ? -7.600 -17.671 7.222 1.00 86.44 230 ARG A N 1
ATOM 1841 C CA . ARG A 1 230 ? -8.168 -19.023 7.382 1.00 86.44 230 ARG A CA 1
ATOM 1842 C C . ARG A 1 230 ? -8.548 -19.656 6.043 1.00 86.44 230 ARG A C 1
ATOM 1844 O O . ARG A 1 230 ? -8.304 -20.846 5.846 1.00 86.44 230 ARG A O 1
ATOM 1851 N N . LYS A 1 231 ? -9.138 -18.884 5.129 1.00 83.81 231 LYS A N 1
ATOM 1852 C CA . LYS A 1 231 ? -9.526 -19.359 3.794 1.00 83.81 231 LYS A CA 1
ATOM 1853 C C . LYS A 1 231 ? -8.303 -19.711 2.943 1.00 83.81 231 LYS A C 1
ATOM 1855 O O . LYS A 1 231 ? -8.282 -20.781 2.345 1.00 83.81 231 LYS A O 1
ATOM 1860 N N . ILE A 1 232 ? -7.274 -18.873 2.960 1.00 77.12 232 ILE A N 1
ATOM 1861 C CA . ILE A 1 232 ? -5.971 -19.106 2.324 1.00 77.12 232 ILE A CA 1
ATOM 1862 C C . ILE A 1 232 ? -5.379 -20.441 2.773 1.00 77.12 232 ILE A C 1
ATOM 1864 O O . ILE A 1 232 ? -5.080 -21.304 1.953 1.00 77.12 232 ILE A O 1
ATOM 1868 N N . GLN A 1 233 ? -5.319 -20.675 4.087 1.00 78.44 233 GLN A N 1
ATOM 1869 C CA . GLN A 1 233 ? -4.799 -21.928 4.639 1.00 78.44 233 GLN A CA 1
ATOM 1870 C C . GLN A 1 233 ? -5.623 -23.153 4.212 1.00 78.44 233 GLN A C 1
ATOM 1872 O O . GLN A 1 233 ? -5.081 -24.247 4.065 1.00 78.44 233 GLN A O 1
ATOM 1877 N N . GLN A 1 234 ? -6.933 -23.003 3.994 1.00 83.12 234 GLN A N 1
ATOM 1878 C CA . GLN A 1 234 ? -7.766 -24.074 3.436 1.00 83.12 234 GLN A CA 1
ATOM 1879 C C . GLN A 1 234 ? -7.456 -24.333 1.958 1.00 83.12 234 GLN A C 1
ATOM 1881 O O . GLN A 1 234 ? -7.408 -25.493 1.555 1.00 83.12 234 GLN A O 1
ATOM 1886 N N . ILE A 1 235 ? -7.233 -23.280 1.168 1.00 74.50 235 ILE A N 1
ATOM 1887 C CA . ILE A 1 235 ? -6.899 -23.386 -0.257 1.00 74.50 235 ILE A CA 1
ATOM 1888 C C . ILE A 1 235 ? -5.523 -24.038 -0.430 1.00 74.50 235 ILE A C 1
ATOM 1890 O O . ILE A 1 235 ? -5.414 -25.007 -1.179 1.00 74.50 235 ILE A O 1
ATOM 1894 N N . LEU A 1 236 ? -4.511 -23.597 0.323 1.00 70.56 236 LEU A N 1
ATOM 1895 C CA . LEU A 1 236 ? -3.146 -24.138 0.280 1.00 70.56 236 LEU A CA 1
ATOM 1896 C C . LEU A 1 236 ? -3.088 -25.643 0.578 1.00 70.56 236 LEU A C 1
ATOM 1898 O O . LEU A 1 236 ? -2.322 -26.371 -0.043 1.00 70.56 236 LEU A O 1
ATOM 1902 N N . ARG A 1 237 ? -3.950 -26.145 1.474 1.00 77.44 237 ARG A N 1
ATOM 1903 C CA . ARG A 1 237 ? -4.051 -27.588 1.774 1.00 77.44 237 ARG A CA 1
ATOM 1904 C C . ARG A 1 237 ? -4.532 -28.429 0.593 1.00 77.44 237 ARG A C 1
ATOM 1906 O O . ARG A 1 237 ? -4.255 -29.624 0.553 1.00 77.44 237 ARG A O 1
ATOM 1913 N N . VAL A 1 238 ? -5.298 -27.834 -0.318 1.00 76.56 238 VAL A N 1
ATOM 1914 C CA . VAL A 1 238 ? -5.859 -28.509 -1.499 1.00 76.56 238 VAL A CA 1
ATOM 1915 C C . VAL A 1 238 ? -5.011 -28.228 -2.740 1.00 76.56 238 VAL A C 1
ATOM 1917 O O . VAL A 1 238 ? -4.920 -29.073 -3.628 1.00 76.56 238 VAL A O 1
ATOM 1920 N N . ASN A 1 239 ? -4.360 -27.067 -2.791 1.00 67.31 239 ASN A N 1
ATOM 1921 C CA . ASN A 1 239 ? -3.518 -26.629 -3.890 1.00 67.31 239 ASN A CA 1
ATOM 1922 C C . ASN A 1 239 ? -2.191 -26.052 -3.366 1.00 67.31 239 ASN A C 1
ATOM 1924 O O . ASN A 1 239 ? -2.094 -24.868 -3.053 1.00 67.31 239 ASN A O 1
ATOM 1928 N N . ASN A 1 240 ? -1.145 -26.882 -3.369 1.00 59.78 240 ASN A N 1
ATOM 1929 C CA . ASN A 1 240 ? 0.213 -26.521 -2.932 1.00 59.78 240 ASN A CA 1
ATOM 1930 C C . ASN A 1 240 ? 0.923 -25.479 -3.825 1.00 59.78 240 ASN A C 1
ATOM 1932 O O . ASN A 1 240 ? 2.072 -25.142 -3.559 1.00 59.78 240 ASN A O 1
ATOM 1936 N N . THR A 1 241 ? 0.282 -25.010 -4.901 1.00 55.28 241 THR A N 1
ATOM 1937 C CA . THR A 1 241 ? 0.818 -23.981 -5.812 1.00 55.28 241 THR A CA 1
ATOM 1938 C C . THR A 1 241 ? 0.066 -22.652 -5.728 1.00 55.28 241 THR A C 1
ATOM 1940 O O . THR A 1 241 ? 0.315 -21.760 -6.534 1.00 55.28 241 THR A O 1
ATOM 1943 N N . PHE A 1 242 ? -0.861 -22.515 -4.773 1.00 54.94 242 PHE A N 1
ATOM 1944 C CA . PHE A 1 242 ? -1.612 -21.281 -4.581 1.00 54.94 242 PHE A CA 1
ATOM 1945 C C . PHE A 1 242 ? -0.682 -20.161 -4.092 1.00 54.94 242 PHE A C 1
ATOM 1947 O O . PHE A 1 242 ? -0.031 -20.303 -3.062 1.00 54.94 242 PHE A O 1
ATOM 1954 N N . ASN A 1 243 ? -0.592 -19.079 -4.865 1.00 54.12 243 ASN A N 1
ATOM 1955 C CA . ASN A 1 243 ? 0.250 -17.908 -4.587 1.00 54.12 243 ASN A CA 1
ATOM 1956 C C . ASN A 1 243 ? -0.583 -16.604 -4.597 1.00 54.12 243 ASN A C 1
ATOM 1958 O O . ASN A 1 243 ? -0.037 -15.508 -4.672 1.00 54.12 243 ASN A O 1
ATOM 1962 N N . GLU A 1 244 ? -1.916 -16.736 -4.558 1.00 54.88 244 GLU A N 1
ATOM 1963 C CA . GLU A 1 244 ? -2.923 -15.672 -4.751 1.00 54.88 244 GLU A CA 1
ATOM 1964 C C . GLU A 1 244 ? -3.646 -15.353 -3.423 1.00 54.88 244 GLU A C 1
ATOM 1966 O O . GLU A 1 244 ? -4.852 -15.111 -3.325 1.00 54.88 244 GLU A O 1
ATOM 1971 N N . ASP A 1 245 ? -2.884 -15.400 -2.333 1.00 61.91 245 ASP A N 1
ATOM 1972 C CA . ASP A 1 245 ? -3.362 -15.181 -0.970 1.00 61.91 245 ASP A CA 1
ATOM 1973 C C . ASP A 1 245 ? -3.897 -13.744 -0.766 1.00 61.91 245 ASP A C 1
ATOM 1975 O O . ASP A 1 245 ? -4.721 -13.466 0.104 1.00 61.91 245 ASP A O 1
ATOM 1979 N N . LEU A 1 246 ? -3.450 -12.800 -1.595 1.00 57.16 246 LEU A N 1
ATOM 1980 C CA . LEU A 1 246 ? -3.817 -11.388 -1.508 1.00 57.16 246 LEU A CA 1
ATOM 1981 C C . LEU A 1 246 ? -5.228 -11.114 -2.036 1.00 57.16 246 LEU A C 1
ATOM 1983 O O . LEU A 1 246 ? -5.972 -10.316 -1.459 1.00 57.16 246 LEU A O 1
ATOM 1987 N N . GLU A 1 247 ? -5.599 -11.800 -3.117 1.00 65.06 247 GLU A N 1
ATOM 1988 C CA . GLU A 1 247 ? -6.902 -11.723 -3.766 1.00 65.06 247 GLU A CA 1
ATOM 1989 C C . GLU A 1 247 ? -8.026 -12.114 -2.801 1.00 65.06 247 GLU A C 1
ATOM 1991 O O . GLU A 1 247 ? -9.133 -11.582 -2.895 1.00 65.06 247 GLU A O 1
ATOM 1996 N N . VAL A 1 248 ? -7.745 -13.003 -1.843 1.00 69.25 248 VAL A N 1
ATOM 1997 C CA . VAL A 1 248 ? -8.696 -13.414 -0.804 1.00 69.25 248 VAL A CA 1
ATOM 1998 C C . VAL A 1 248 ? -8.934 -12.286 0.209 1.00 69.25 248 VAL A C 1
ATOM 2000 O O . VAL A 1 248 ? -10.085 -11.956 0.499 1.00 69.25 248 VAL A O 1
ATOM 2003 N N . ILE A 1 249 ? -7.867 -11.671 0.738 1.00 71.50 249 ILE A N 1
ATOM 2004 C CA . ILE A 1 249 ? -7.953 -10.611 1.765 1.00 71.50 249 ILE A CA 1
ATOM 2005 C C . ILE A 1 249 ? -8.660 -9.380 1.203 1.00 71.50 249 ILE A C 1
ATOM 2007 O O . ILE A 1 249 ? -9.659 -8.906 1.749 1.00 71.50 249 ILE A O 1
ATOM 2011 N N . LEU A 1 250 ? -8.163 -8.883 0.077 1.00 69.25 250 LEU A N 1
ATOM 2012 C CA . LEU A 1 250 ? -8.685 -7.674 -0.545 1.00 69.25 250 LEU A CA 1
ATOM 2013 C C . LEU A 1 250 ? -10.016 -7.926 -1.237 1.00 69.25 250 LEU A C 1
ATOM 2015 O O . LEU A 1 250 ? -10.885 -7.066 -1.201 1.00 69.25 250 LEU A O 1
ATOM 2019 N N . GLY A 1 251 ? -10.229 -9.125 -1.786 1.00 74.12 251 GLY A N 1
ATOM 2020 C CA . GLY A 1 251 ? -11.519 -9.511 -2.343 1.00 74.12 251 GLY A CA 1
ATOM 2021 C C . GLY A 1 251 ? -12.641 -9.409 -1.311 1.00 74.12 251 GLY A C 1
ATOM 2022 O O . GLY A 1 251 ? -13.711 -8.898 -1.632 1.00 74.12 251 GLY A O 1
ATOM 2023 N N . LEU A 1 252 ? -12.401 -9.824 -0.061 1.00 80.44 252 LEU A N 1
ATOM 2024 C CA . LEU A 1 252 ? -13.377 -9.645 1.015 1.00 80.44 252 LEU A CA 1
ATOM 2025 C C . LEU A 1 252 ? -13.577 -8.171 1.381 1.00 80.44 252 LEU A C 1
ATOM 2027 O O . LEU A 1 252 ? -14.720 -7.736 1.491 1.00 80.44 252 LEU A O 1
ATOM 2031 N N . GLN A 1 253 ? -12.500 -7.400 1.550 1.00 81.25 253 GLN A N 1
ATOM 2032 C CA . GLN A 1 253 ? -12.596 -5.984 1.921 1.00 81.25 253 GLN A CA 1
ATOM 2033 C C . GLN A 1 253 ? -13.307 -5.153 0.848 1.00 81.25 253 GLN A C 1
ATOM 2035 O O . GLN A 1 253 ? -14.199 -4.379 1.182 1.00 81.25 253 GLN A O 1
ATOM 2040 N N . THR A 1 254 ? -12.976 -5.342 -0.432 1.00 78.06 254 THR A N 1
ATOM 2041 C CA . THR A 1 254 ? -13.609 -4.625 -1.547 1.00 78.06 254 THR A CA 1
ATOM 2042 C C . THR A 1 254 ? -15.075 -5.027 -1.704 1.00 78.06 254 THR A C 1
ATOM 2044 O O . THR A 1 254 ? -15.933 -4.164 -1.840 1.00 78.06 254 THR A O 1
ATOM 2047 N N . GLN A 1 255 ? -15.412 -6.322 -1.627 1.00 81.62 255 GLN A N 1
ATOM 2048 C CA . GLN A 1 255 ? -16.812 -6.764 -1.748 1.00 81.62 255 GLN A CA 1
ATOM 2049 C C . GLN A 1 255 ? -17.681 -6.342 -0.558 1.00 81.62 255 GLN A C 1
ATOM 2051 O O . GLN A 1 255 ? -18.899 -6.227 -0.692 1.00 81.62 255 GLN A O 1
ATOM 2056 N N . LEU A 1 256 ? -17.073 -6.141 0.612 1.00 86.69 256 LEU A N 1
ATOM 2057 C CA . LEU A 1 256 ? -17.774 -5.768 1.837 1.00 86.69 256 LEU A CA 1
ATOM 2058 C C . LEU A 1 256 ? -17.585 -4.300 2.217 1.00 86.69 256 LEU A C 1
ATOM 2060 O O . LEU A 1 256 ? -18.050 -3.907 3.284 1.00 86.69 256 LEU A O 1
ATOM 2064 N N . HIS A 1 257 ? -16.965 -3.490 1.356 1.00 85.00 257 HIS A N 1
ATOM 2065 C CA . HIS A 1 257 ? -16.701 -2.076 1.617 1.00 85.00 257 HIS A CA 1
ATOM 2066 C C . HIS A 1 257 ? -17.990 -1.327 1.988 1.00 85.00 257 HIS A C 1
ATOM 2068 O O . HIS A 1 257 ? -18.058 -0.733 3.065 1.00 85.00 257 HIS A O 1
ATOM 2074 N N . ASP A 1 258 ? -19.038 -1.443 1.166 1.00 82.75 258 ASP A N 1
ATOM 2075 C CA . ASP A 1 258 ? -20.332 -0.802 1.421 1.00 82.75 258 ASP A CA 1
ATOM 2076 C C . ASP A 1 258 ? -21.049 -1.435 2.617 1.00 82.75 258 ASP A C 1
ATOM 2078 O O . ASP A 1 258 ? -21.551 -0.753 3.514 1.00 82.75 258 ASP A O 1
ATOM 2082 N N . ALA A 1 259 ? -21.081 -2.771 2.656 1.00 87.06 259 ALA A N 1
ATOM 2083 C CA . ALA A 1 259 ? -21.822 -3.522 3.665 1.00 87.06 259 ALA A CA 1
ATOM 2084 C C . ALA A 1 259 ? -21.282 -3.275 5.085 1.00 87.06 259 ALA A C 1
ATOM 2086 O O . ALA A 1 259 ? -22.062 -3.184 6.040 1.00 87.06 259 ALA A O 1
ATOM 2087 N N . LEU A 1 260 ? -19.961 -3.157 5.225 1.00 88.50 260 LEU A N 1
ATOM 2088 C CA . LEU A 1 260 ? -19.255 -2.964 6.491 1.00 88.50 260 LEU A CA 1
ATOM 2089 C C . LEU A 1 260 ? -18.771 -1.520 6.702 1.00 88.50 260 LEU A C 1
ATOM 2091 O O . LEU A 1 260 ? -18.106 -1.258 7.704 1.00 88.50 260 LEU A O 1
ATOM 2095 N N . ARG A 1 261 ? -19.151 -0.583 5.820 1.00 87.06 261 ARG A N 1
ATOM 2096 C CA . ARG A 1 261 ? -18.812 0.851 5.894 1.00 87.06 261 ARG A CA 1
ATOM 2097 C C . ARG A 1 261 ? -17.312 1.096 6.073 1.00 87.06 261 ARG A C 1
ATOM 2099 O O . ARG A 1 261 ? -16.893 1.757 7.017 1.00 87.06 261 ARG A O 1
ATOM 2106 N N . LEU A 1 262 ? -16.506 0.511 5.197 1.00 84.00 262 LEU A N 1
ATOM 2107 C CA . LEU A 1 262 ? -15.056 0.683 5.202 1.00 84.00 262 LEU A CA 1
ATOM 2108 C C . LEU A 1 262 ? -14.706 1.887 4.311 1.00 84.00 262 LEU A C 1
ATOM 2110 O O . LEU A 1 262 ? -14.964 1.837 3.105 1.00 84.00 262 LEU A O 1
ATOM 2114 N N . THR A 1 263 ? -14.153 2.968 4.878 1.00 68.50 263 THR A N 1
ATOM 2115 C CA . THR A 1 263 ? -13.989 4.252 4.158 1.00 68.50 263 THR A CA 1
ATOM 2116 C C . THR A 1 263 ? -12.689 4.387 3.358 1.00 68.50 263 THR A C 1
ATOM 2118 O O . THR A 1 263 ? -12.540 5.358 2.622 1.00 68.50 263 THR A O 1
ATOM 2121 N N . HIS A 1 264 ? -11.772 3.413 3.423 1.00 65.62 264 HIS A N 1
ATOM 2122 C CA . HIS A 1 264 ? -10.443 3.492 2.784 1.00 65.62 264 HIS A CA 1
ATOM 2123 C C . HIS A 1 264 ? -9.962 2.158 2.191 1.00 65.62 264 HIS A C 1
ATOM 2125 O O . HIS A 1 264 ? -8.805 1.766 2.341 1.00 65.62 264 HIS A O 1
ATOM 2131 N N . VAL A 1 265 ? -10.869 1.423 1.546 1.00 61.00 265 VAL A N 1
ATOM 2132 C CA . VAL A 1 265 ? -10.532 0.157 0.878 1.00 61.00 265 VAL A CA 1
ATOM 2133 C C . VAL A 1 265 ? -9.989 0.432 -0.521 1.00 61.00 265 VAL A C 1
ATOM 2135 O O . VAL A 1 265 ? -10.488 1.311 -1.224 1.00 61.00 265 VAL A O 1
ATOM 2138 N N . ALA A 1 266 ? -8.985 -0.340 -0.947 1.00 57.72 266 ALA A N 1
ATOM 2139 C CA . ALA A 1 266 ? -8.526 -0.313 -2.331 1.00 57.72 266 ALA A CA 1
ATOM 2140 C C . ALA A 1 266 ? -9.691 -0.683 -3.288 1.00 57.72 266 ALA A C 1
ATOM 2142 O O . ALA A 1 266 ? -10.306 -1.743 -3.112 1.00 57.72 266 ALA A O 1
ATOM 2143 N N . PRO A 1 267 ? -10.027 0.169 -4.276 1.00 53.41 267 PRO A N 1
ATOM 2144 C CA . PRO A 1 267 ? -11.138 -0.069 -5.188 1.00 53.41 267 PRO A CA 1
ATOM 2145 C C . PRO A 1 267 ? -10.866 -1.252 -6.118 1.00 53.41 267 PRO A C 1
ATOM 2147 O O . PRO A 1 267 ? -9.713 -1.565 -6.420 1.00 53.41 267 PRO A O 1
ATOM 2150 N N . ASP A 1 268 ? -11.969 -1.881 -6.541 1.00 53.06 268 ASP A N 1
ATOM 2151 C CA . ASP A 1 268 ? -12.103 -2.943 -7.544 1.00 53.06 268 ASP A CA 1
ATOM 2152 C C . ASP A 1 268 ? -10.800 -3.630 -7.972 1.00 53.06 268 ASP A C 1
ATOM 2154 O O . ASP A 1 268 ? -10.120 -3.261 -8.933 1.00 53.06 268 ASP A O 1
ATOM 2158 N N . MET A 1 269 ? -10.497 -4.735 -7.293 1.00 51.09 269 MET A N 1
ATOM 2159 C CA . MET A 1 269 ? -9.564 -5.714 -7.822 1.00 51.09 269 MET A CA 1
ATOM 2160 C C . MET A 1 269 ? -10.217 -6.458 -8.983 1.00 51.09 269 MET A C 1
ATOM 2162 O O . MET A 1 269 ? -11.115 -7.278 -8.787 1.00 51.09 269 MET A O 1
ATOM 2166 N N . TYR A 1 270 ? -9.675 -6.271 -10.184 1.00 43.19 270 TYR A N 1
ATOM 2167 C CA . TYR A 1 270 ? -9.991 -7.021 -11.410 1.00 43.19 270 TYR A CA 1
ATOM 2168 C C . TYR A 1 270 ? -9.828 -8.558 -11.312 1.00 43.19 270 TYR A C 1
ATOM 2170 O O . TYR A 1 270 ? -9.947 -9.268 -12.309 1.00 43.19 270 TYR A O 1
ATOM 2178 N N . PHE A 1 271 ? -9.612 -9.106 -10.115 1.00 46.25 271 PHE A N 1
ATOM 2179 C CA . PHE A 1 271 ? -9.316 -10.505 -9.866 1.00 46.25 271 PHE A CA 1
ATOM 2180 C C . PHE A 1 271 ? -10.213 -11.173 -8.812 1.00 46.25 271 PHE A C 1
ATOM 2182 O O . PHE A 1 271 ? -9.840 -12.206 -8.269 1.00 46.25 271 PHE A O 1
ATOM 2189 N N . PHE A 1 272 ? -11.455 -10.709 -8.591 1.00 49.72 272 PHE A N 1
ATOM 2190 C CA . PHE A 1 272 ? -12.454 -11.535 -7.872 1.00 49.72 272 PHE A CA 1
ATOM 2191 C C . PHE A 1 272 ? -12.596 -12.949 -8.484 1.00 49.72 272 PHE A C 1
ATOM 2193 O O . PHE A 1 272 ? -12.945 -13.901 -7.799 1.00 49.72 272 PHE A O 1
ATOM 2200 N N . ARG A 1 273 ? -12.281 -13.117 -9.777 1.00 50.81 273 ARG A N 1
ATOM 2201 C CA . ARG A 1 273 ? -12.240 -14.434 -10.436 1.00 50.81 273 ARG A CA 1
ATOM 2202 C C . ARG A 1 273 ? -11.087 -15.340 -9.973 1.00 50.81 273 ARG A C 1
ATOM 2204 O O . ARG A 1 273 ? -11.216 -16.548 -10.129 1.00 50.81 273 ARG A O 1
ATOM 2211 N N . PHE A 1 274 ? -10.020 -14.774 -9.413 1.00 51.53 274 PHE A N 1
ATOM 2212 C CA . PHE A 1 274 ? -8.819 -15.481 -8.950 1.00 51.53 274 PHE A CA 1
ATOM 2213 C C . PHE A 1 274 ? -8.745 -15.564 -7.415 1.00 51.53 274 PHE A C 1
ATOM 2215 O O . PHE A 1 274 ? -8.041 -16.393 -6.870 1.00 51.53 274 PHE A O 1
ATOM 2222 N N . SER A 1 275 ? -9.580 -14.821 -6.678 1.00 60.00 275 SER A N 1
ATOM 2223 C CA . SER A 1 275 ? -9.648 -14.927 -5.208 1.00 60.00 275 SER A CA 1
ATOM 2224 C C . SER A 1 275 ? -10.199 -16.260 -4.687 1.00 60.00 275 SER A C 1
ATOM 2226 O O . SER A 1 275 ? -10.233 -16.481 -3.478 1.00 60.00 275 SER A O 1
ATOM 2228 N N . HIS A 1 276 ? -10.726 -17.123 -5.564 1.00 69.44 276 HIS A N 1
ATOM 2229 C CA . HIS A 1 276 ? -11.495 -18.322 -5.205 1.00 69.44 276 HIS A CA 1
ATOM 2230 C C . HIS A 1 276 ? -12.646 -18.063 -4.208 1.00 69.44 276 HIS A C 1
ATOM 2232 O O . HIS A 1 276 ? -13.199 -19.007 -3.631 1.00 69.44 276 HIS A O 1
ATOM 2238 N N . LEU A 1 277 ? -13.040 -16.798 -4.005 1.00 76.75 277 LEU A N 1
ATOM 2239 C CA . LEU A 1 277 ? -14.139 -16.426 -3.130 1.00 76.75 277 LEU A CA 1
ATOM 2240 C C . LEU A 1 277 ? -15.456 -16.663 -3.853 1.00 76.75 277 LEU A C 1
ATOM 2242 O O . LEU A 1 277 ? -15.739 -16.122 -4.921 1.00 76.75 277 LEU A O 1
ATOM 2246 N N . THR A 1 278 ? -16.318 -17.453 -3.233 1.00 84.69 278 THR A N 1
ATOM 2247 C CA . THR A 1 278 ? -17.698 -17.593 -3.679 1.00 84.69 278 THR A CA 1
ATOM 2248 C C . THR A 1 278 ? -18.561 -16.482 -3.083 1.00 84.69 278 THR A C 1
ATOM 2250 O O . THR A 1 278 ? -18.250 -15.894 -2.046 1.00 84.69 278 THR A O 1
ATOM 2253 N N . LYS A 1 279 ? -19.740 -16.245 -3.670 1.00 85.44 279 LYS A N 1
ATOM 2254 C CA . LYS A 1 279 ? -20.757 -15.370 -3.052 1.00 85.44 279 LYS A CA 1
ATOM 2255 C C . LYS A 1 279 ? -21.157 -15.835 -1.643 1.00 85.44 279 LYS A C 1
ATOM 2257 O O . LYS A 1 279 ? -21.611 -15.026 -0.838 1.00 85.44 279 LYS A O 1
ATOM 2262 N N . ILE A 1 280 ? -21.024 -17.134 -1.356 1.00 88.44 280 ILE A N 1
ATOM 2263 C CA . ILE A 1 280 ? -21.292 -17.706 -0.033 1.00 88.44 280 ILE A CA 1
ATOM 2264 C C . ILE A 1 280 ? -20.184 -17.308 0.940 1.00 88.44 280 ILE A C 1
ATOM 2266 O O . ILE A 1 280 ? -20.504 -16.910 2.057 1.00 88.44 280 ILE A O 1
ATOM 2270 N N . ASP A 1 281 ? -18.918 -17.355 0.518 1.00 88.19 281 ASP A N 1
ATOM 2271 C CA . ASP A 1 281 ? -17.784 -16.922 1.342 1.00 88.19 281 ASP A CA 1
ATOM 2272 C C . ASP A 1 281 ? -17.940 -15.452 1.750 1.00 88.19 281 ASP A C 1
ATOM 2274 O O . ASP A 1 281 ? -17.878 -15.145 2.936 1.00 88.19 281 ASP A O 1
ATOM 2278 N N . VAL A 1 282 ? -18.265 -14.567 0.799 1.00 89.25 282 VAL A N 1
ATOM 2279 C CA . VAL A 1 282 ? -18.481 -13.130 1.061 1.00 89.25 282 VAL A CA 1
ATOM 2280 C C . VAL A 1 282 ? -19.618 -12.902 2.065 1.00 89.25 282 VAL A C 1
ATOM 2282 O O . VAL A 1 282 ? -19.433 -12.216 3.067 1.00 89.25 282 VAL A O 1
ATOM 2285 N N . LYS A 1 283 ? -20.786 -13.528 1.859 1.00 92.25 283 LYS A N 1
ATOM 2286 C CA . LYS A 1 283 ? -21.926 -13.407 2.792 1.00 92.25 283 LYS A CA 1
ATOM 2287 C C . LYS A 1 283 ? -21.633 -14.000 4.169 1.00 92.25 283 LYS A C 1
ATOM 2289 O O . LYS A 1 283 ? -22.142 -13.515 5.180 1.00 92.25 283 LYS A O 1
ATOM 2294 N N . THR A 1 284 ? -20.856 -15.079 4.213 1.00 93.12 284 THR A N 1
ATOM 2295 C CA . THR A 1 284 ? -20.459 -15.720 5.469 1.00 93.12 284 THR A CA 1
ATOM 2296 C C . THR A 1 284 ? -19.493 -14.825 6.230 1.00 93.12 284 THR A C 1
ATOM 2298 O O . THR A 1 284 ? -19.698 -14.617 7.424 1.00 93.12 284 THR A O 1
ATOM 2301 N N . ALA A 1 285 ? -18.511 -14.238 5.541 1.00 94.06 285 ALA A N 1
ATOM 2302 C CA . ALA A 1 285 ? -17.577 -13.279 6.113 1.00 94.06 285 ALA A CA 1
ATOM 2303 C C . ALA A 1 285 ? -18.307 -12.045 6.658 1.00 94.06 285 ALA A C 1
ATOM 2305 O O . ALA A 1 285 ? -18.099 -11.687 7.813 1.00 94.06 285 ALA A O 1
ATOM 2306 N N . GLU A 1 286 ? -19.242 -11.464 5.896 1.00 95.38 286 GLU A N 1
ATOM 2307 C CA . GLU A 1 286 ? -20.063 -10.341 6.369 1.00 95.38 286 GLU A CA 1
ATOM 2308 C C . GLU A 1 286 ? -20.775 -10.678 7.686 1.00 95.38 286 GLU A C 1
ATOM 2310 O O . GLU A 1 286 ? -20.702 -9.929 8.661 1.00 95.38 286 GLU A O 1
ATOM 2315 N N . ARG A 1 287 ? -21.450 -11.834 7.734 1.00 95.31 287 ARG A N 1
ATOM 2316 C CA . ARG A 1 287 ? -22.167 -12.275 8.934 1.00 95.31 287 ARG A CA 1
ATOM 2317 C C . ARG A 1 287 ? -21.214 -12.487 10.107 1.00 95.31 287 ARG A C 1
ATOM 2319 O O . ARG A 1 287 ? -21.542 -12.076 11.215 1.00 95.31 287 ARG A O 1
ATOM 2326 N N . GLN A 1 288 ? -20.072 -13.133 9.876 1.00 96.06 288 GLN A N 1
ATOM 2327 C CA . GLN A 1 288 ? -19.073 -13.385 10.914 1.00 96.06 288 GLN A CA 1
ATOM 2328 C C . GLN A 1 288 ? -18.550 -12.078 11.506 1.00 96.06 288 GLN A C 1
ATOM 2330 O O . GLN A 1 288 ? -18.558 -11.944 12.725 1.00 96.06 288 GLN A O 1
ATOM 2335 N N . VAL A 1 289 ? -18.196 -11.100 10.668 1.00 96.12 289 VAL A N 1
ATOM 2336 C CA . VAL A 1 289 ? -17.716 -9.793 11.134 1.00 96.12 289 VAL A CA 1
ATOM 2337 C C . VAL A 1 289 ? -18.788 -9.067 11.942 1.00 96.12 289 VAL A C 1
ATOM 2339 O O . VAL A 1 289 ? -18.498 -8.601 13.037 1.00 96.12 289 VAL A O 1
ATOM 2342 N N . ARG A 1 290 ? -20.044 -9.030 11.476 1.00 95.81 290 ARG A N 1
ATOM 2343 C CA . ARG A 1 290 ? -21.137 -8.385 12.232 1.00 95.81 290 ARG A CA 1
ATOM 2344 C C . ARG A 1 290 ? -21.380 -9.043 13.592 1.00 95.81 290 ARG A C 1
ATOM 2346 O O . ARG A 1 290 ? -21.631 -8.355 14.575 1.00 95.81 290 ARG A O 1
ATOM 2353 N N . VAL A 1 291 ? -21.332 -10.375 13.655 1.00 96.50 291 VAL A N 1
ATOM 2354 C CA . VAL A 1 291 ? -21.503 -11.117 14.914 1.00 96.50 291 VAL A CA 1
ATOM 2355 C C . VAL A 1 291 ? -20.323 -10.876 15.855 1.00 96.50 291 VAL A C 1
ATOM 2357 O O . VAL A 1 291 ? -20.540 -10.641 17.044 1.00 96.50 291 VAL A O 1
ATOM 2360 N N . ALA A 1 292 ? -19.095 -10.899 15.333 1.00 95.94 292 ALA A N 1
ATOM 2361 C CA . ALA A 1 292 ? -17.890 -10.611 16.101 1.00 95.94 292 ALA A CA 1
ATOM 2362 C C . ALA A 1 292 ? -17.923 -9.181 16.650 1.00 95.94 292 ALA A C 1
ATOM 2364 O O . ALA A 1 292 ? -17.756 -8.984 17.847 1.00 95.94 292 ALA A O 1
ATOM 2365 N N . GLU A 1 293 ? -18.265 -8.191 15.825 1.00 96.31 293 GLU A N 1
ATOM 2366 C CA . GLU A 1 293 ? -18.357 -6.796 16.258 1.00 96.31 293 GLU A CA 1
ATOM 2367 C C . GLU A 1 293 ? -19.396 -6.615 17.372 1.00 96.31 293 GLU A C 1
ATOM 2369 O O . GLU A 1 293 ? -19.125 -5.958 18.372 1.00 96.31 293 GLU A O 1
ATOM 2374 N N . ASN A 1 294 ? -20.560 -7.259 17.264 1.00 95.19 294 ASN A N 1
ATOM 2375 C CA . ASN A 1 294 ? -21.603 -7.159 18.288 1.00 95.19 294 ASN A CA 1
ATOM 2376 C C . ASN A 1 294 ? -21.236 -7.820 19.625 1.00 95.19 294 ASN A C 1
ATOM 2378 O O . ASN A 1 294 ? -21.838 -7.487 20.640 1.00 95.19 294 ASN A O 1
ATOM 2382 N N . SER A 1 295 ? -20.322 -8.792 19.631 1.00 95.38 295 SER A N 1
ATOM 2383 C CA . SER A 1 295 ? -20.023 -9.603 20.823 1.00 95.38 295 SER A CA 1
ATOM 2384 C C . SER A 1 295 ? -18.641 -9.352 21.422 1.00 95.38 295 SER A C 1
ATOM 2386 O O . SER A 1 295 ? -18.438 -9.616 22.604 1.00 95.38 295 SER A O 1
ATOM 2388 N N . GLN A 1 296 ? -17.691 -8.860 20.628 1.00 96.94 296 GLN A N 1
ATOM 2389 C CA . GLN A 1 296 ? -16.274 -8.790 20.990 1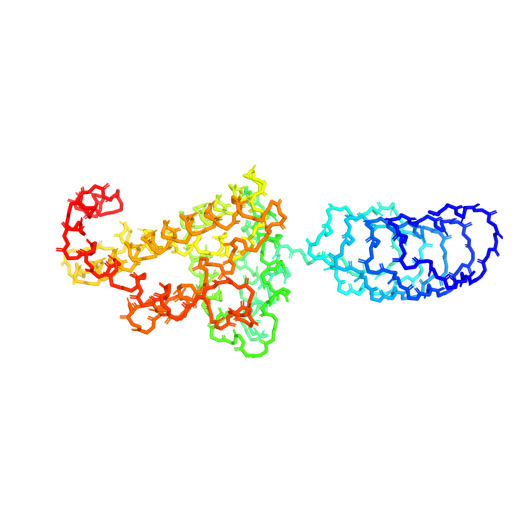.00 96.94 296 GLN A CA 1
ATOM 2390 C C . GLN A 1 296 ? -15.705 -7.374 20.902 1.00 96.94 296 GLN A C 1
ATOM 2392 O O . GLN A 1 296 ? -14.681 -7.122 21.534 1.00 96.94 296 GLN A O 1
ATOM 2397 N N . PHE A 1 297 ? -16.345 -6.447 20.175 1.00 97.00 297 PHE A N 1
ATOM 2398 C CA . PHE A 1 297 ? -15.771 -5.122 19.917 1.00 97.00 297 PHE A CA 1
ATOM 2399 C C . PHE A 1 297 ? -15.427 -4.358 21.197 1.00 97.00 297 PHE A C 1
ATOM 2401 O O . PHE A 1 297 ? -14.341 -3.807 21.288 1.00 97.00 297 PHE A O 1
ATOM 2408 N N . GLU A 1 298 ? -16.297 -4.360 22.208 1.00 95.50 298 GLU A N 1
ATOM 2409 C CA . GLU A 1 298 ? -16.031 -3.647 23.468 1.00 95.50 298 GLU A CA 1
ATOM 2410 C C . GLU A 1 298 ? -14.802 -4.206 24.197 1.00 95.50 298 GLU A C 1
ATOM 2412 O O . GLU A 1 298 ? -13.937 -3.459 24.652 1.00 95.50 298 GLU A O 1
ATOM 2417 N N . SER A 1 299 ? -14.689 -5.536 24.264 1.00 95.94 299 SER A N 1
ATOM 2418 C CA . SER A 1 299 ? -13.528 -6.192 24.866 1.00 95.94 299 SER A CA 1
ATOM 2419 C C . SER A 1 299 ? -12.260 -5.962 24.048 1.00 95.94 299 SER A C 1
ATOM 2421 O O . SER A 1 299 ? -11.183 -5.846 24.626 1.00 95.94 299 SER A O 1
ATOM 2423 N N . TRP A 1 300 ? -12.362 -5.931 22.720 1.00 97.06 300 TRP A N 1
ATOM 2424 C CA . TRP A 1 300 ? -11.237 -5.637 21.838 1.00 97.06 300 TRP A CA 1
ATOM 2425 C C . TRP A 1 300 ? -10.775 -4.186 22.015 1.00 97.06 300 TRP A C 1
ATOM 2427 O O . TRP A 1 300 ? -9.595 -3.957 22.257 1.00 97.06 300 TRP A O 1
ATOM 2437 N N . LEU A 1 301 ? -11.707 -3.228 22.023 1.00 95.88 301 LEU A N 1
ATOM 2438 C CA . LEU A 1 301 ? -11.435 -1.796 22.159 1.00 95.88 301 LEU A CA 1
ATOM 2439 C C . LEU A 1 301 ? -10.700 -1.481 23.465 1.00 95.88 301 LEU A C 1
ATOM 2441 O O . LEU A 1 301 ? -9.724 -0.739 23.464 1.00 95.88 301 LEU A O 1
ATOM 2445 N N . ASN A 1 302 ? -11.111 -2.107 24.570 1.00 93.19 302 ASN A N 1
ATOM 2446 C CA . ASN A 1 302 ? -10.459 -1.938 25.870 1.00 93.19 302 ASN A CA 1
ATOM 2447 C C . ASN A 1 302 ? -9.003 -2.432 25.900 1.00 93.19 302 ASN A C 1
ATOM 2449 O O . ASN A 1 302 ? -8.233 -1.991 26.751 1.00 93.19 302 ASN A O 1
ATOM 2453 N N . ASN A 1 303 ? -8.627 -3.343 24.999 1.00 94.50 303 ASN A N 1
ATOM 2454 C CA . ASN A 1 303 ? -7.266 -3.867 24.870 1.00 94.50 303 ASN A CA 1
ATOM 2455 C C . ASN A 1 303 ? -6.486 -3.225 23.713 1.00 94.50 303 ASN A C 1
ATOM 2457 O O . ASN A 1 303 ? -5.308 -3.528 23.537 1.00 94.50 303 ASN A O 1
ATOM 2461 N N . TRP A 1 304 ? -7.122 -2.364 22.918 1.00 95.19 304 TRP A N 1
ATOM 2462 C CA . TRP A 1 304 ? -6.491 -1.732 21.770 1.00 95.19 304 TRP A CA 1
ATOM 2463 C C . TRP A 1 304 ? -5.656 -0.532 22.227 1.00 95.19 304 TRP A C 1
ATOM 2465 O O . TRP A 1 304 ? -6.188 0.456 22.732 1.00 95.19 304 TRP A O 1
ATOM 2475 N N . GLU A 1 305 ? -4.334 -0.624 22.070 1.00 93.94 305 GLU A N 1
ATOM 2476 C CA . GLU A 1 305 ? -3.372 0.357 22.594 1.00 93.94 305 GLU A CA 1
ATOM 2477 C C . GLU A 1 305 ? -3.674 1.819 22.198 1.00 93.94 305 GLU A C 1
ATOM 2479 O O . GLU A 1 305 ? -3.677 2.660 23.100 1.00 93.94 305 GLU A O 1
ATOM 2484 N N . PRO A 1 306 ? -4.017 2.155 20.934 1.00 93.44 306 PRO A N 1
ATOM 2485 C CA . PRO A 1 306 ? -4.371 3.528 20.555 1.00 93.44 306 PRO A CA 1
ATOM 2486 C C . PRO A 1 306 ? -5.517 4.113 21.383 1.00 93.44 306 PRO A C 1
ATOM 2488 O O . PRO A 1 306 ? -5.479 5.276 21.778 1.00 93.44 306 PRO A O 1
ATOM 2491 N N . TRP A 1 307 ? -6.520 3.290 21.699 1.00 94.31 307 TRP A N 1
ATOM 2492 C CA . TRP A 1 307 ? -7.650 3.696 22.529 1.00 94.31 307 TRP A CA 1
ATOM 2493 C C . TRP A 1 307 ? -7.247 3.885 23.993 1.00 94.31 307 TRP A C 1
ATOM 2495 O O . TRP A 1 307 ? -7.692 4.822 24.649 1.00 94.31 307 TRP A O 1
ATOM 2505 N N . GLN A 1 308 ? -6.361 3.035 24.514 1.00 92.75 308 GLN A N 1
ATOM 2506 C CA . GLN A 1 308 ? -5.832 3.200 25.869 1.00 92.75 308 GLN A CA 1
ATOM 2507 C C . GLN A 1 308 ? -4.981 4.464 26.013 1.00 92.75 308 GLN A C 1
ATOM 2509 O O . GLN A 1 308 ? -4.995 5.070 27.080 1.00 92.75 308 GLN A O 1
ATOM 2514 N N . MET A 1 309 ? -4.234 4.847 24.975 1.00 90.12 309 MET A N 1
ATOM 2515 C CA . MET A 1 309 ? -3.454 6.087 24.971 1.00 90.12 309 MET A CA 1
ATOM 2516 C C . MET A 1 309 ? -4.351 7.322 24.906 1.00 90.12 309 MET A C 1
ATOM 2518 O O . MET A 1 309 ? -4.102 8.266 25.641 1.00 90.12 309 MET A O 1
ATOM 2522 N N . LEU A 1 310 ? -5.425 7.281 24.114 1.00 90.12 310 LEU A N 1
ATOM 2523 C CA . LEU A 1 310 ? -6.432 8.343 24.061 1.00 90.12 310 LEU A CA 1
ATOM 2524 C C . LEU A 1 310 ? -7.094 8.620 25.425 1.00 90.12 310 LEU A C 1
ATOM 2526 O O . LEU A 1 310 ? -7.462 9.750 25.727 1.00 90.12 310 LEU A O 1
ATOM 2530 N N . LEU A 1 311 ? -7.288 7.582 26.242 1.00 87.12 311 LEU A N 1
ATOM 2531 C CA . LEU A 1 311 ? -7.924 7.704 27.558 1.00 87.12 311 LEU A CA 1
ATOM 2532 C C . LEU A 1 311 ? -6.975 8.176 28.676 1.00 87.12 311 LEU A C 1
ATOM 2534 O O . LEU A 1 311 ? -7.433 8.329 29.812 1.00 87.12 311 LEU A O 1
ATOM 2538 N N . LYS A 1 312 ? -5.676 8.341 28.395 1.00 83.81 312 LYS A N 1
ATOM 2539 C CA . LYS A 1 312 ? -4.676 8.830 29.359 1.00 83.81 312 LYS A CA 1
ATOM 2540 C C . LYS A 1 312 ? -4.568 10.347 29.326 1.00 83.81 312 LYS A C 1
ATOM 2542 O O . LYS A 1 312 ? -4.413 10.910 30.432 1.00 83.81 312 LYS A O 1
#

Organism: Salmonella diarizonae (NCBI:txid59204)

Secondary structure (DSSP, 8-state):
-B--SS--S--PPPPTT--EEE--SS--S-PPPPPTT--EEE--SS--SS-PPPPTT--EEE--SS--S-PPPPPTT--EEE--S---SPPPSPPHHHHHHTTS-HHHHHHHHHHHHTGGGSTTHHHHHHHHHHHHHHT-SGGGHHHHHHHHHHHHHHHH-HHHHHHHHHHHHHHHHTT---HHHHHHHHHHHHHHHHHHHH--GGGHHHHHHHHHHHHHHHHHHHHHHHHHHHHHHH-TT---HHHHHHHHHHHTTTTTT-TTPPP--TTTTTS---HHHHHHHHHHHHHHHHHHHHHHHHH-HHHHHHT-

Foldseek 3Di:
DAAAPPQDQEDDDDDLQDAEDANDDHAHAAYDDDRLNHAEYHHYQYAHQAYDDDHLNHQYDEYANYQHQEYDDDHPNHNYYDYDPHRHNYDDQDQLLRLLLLLDDPVCSVVLSVLCPVVSPDPLSVLVSVLSSVVCVVQVDPVQVVLSVVVNVLSVVLSVDVVLVVQLSVLSVVCVVVVVVDSQVSVLSNVLSVLLVCLQPVDAPVCVVVNLLSLLLSLLLVLLLVLLVVVVVVVCVVPVPDPPSVCSSLVLCQVCCPVSVNPNRRHDDPPVVPNPDDPVSSVVSSVSSVVCCVPCSVVVLVVSVSNVNRVD